Protein AF-A0A6M3KBT8-F1 (afdb_monomer_lite)

InterPro domains:
  IPR001305 Heat shock protein DnaJ, cysteine-rich domain [cd10719] (92-147)
  IPR036410 Heat shock protein DnaJ, cysteine-rich domain superfamily [SSF57938] (87-149)

Foldseek 3Di:
DDPPPPPPDDDQQLAAACDDDPLDPQNDWFDDDQWIWGHNQFKIKIFGHPDDGDPDQDPNNVVSVPDPLQVVLPDPPWADDDPPPPQPFAQPPQCSLVQWGWDFDPQCRQQQWDADPVPRDTDGDPVCRSRRTDTDPAGDPQCRSRSTDGCVSVPPQDDDPDHRLLDDPSNVVVQVVFAQKTWDADPVSWIWIDGVRIIMIGHNDGNSVVVPDDD

Radius of gyration: 25.27 Å; chains: 1; bounding box: 77×40×72 Å

pLDDT: mean 73.2, std 15.87, range [34.59, 93.06]

Sequence (215 aa):
MTPSTDDSPIDLRPFCAPVPSAWIDATQPWTEAGWRYASNGTIAIRVRTDEPDSEHVARLVDHISNLPEWAHCDVADQAPLPPIGVLLPVVCPHCRGERHGPIKCRRCRGGGSTDCPTCGAPRVCPVCDGEGEITSDRPCPKCRGDGVLSGTQAGLTSFDGAPDLGLRHKQRL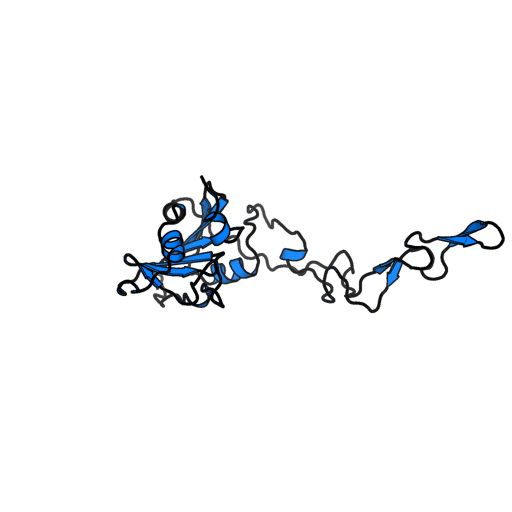LLDTLPGLRWTLSESGHIACRFAGGQAIAALESIGLILDRPD

Structure (mmCIF, N/CA/C/O backbone):
data_AF-A0A6M3KBT8-F1
#
_entry.id   AF-A0A6M3KBT8-F1
#
loop_
_atom_site.group_PDB
_atom_site.id
_atom_site.type_symbol
_atom_site.label_atom_id
_atom_site.label_alt_id
_atom_site.label_comp_id
_atom_site.label_asym_id
_atom_site.label_entity_id
_atom_site.label_seq_id
_atom_site.pdbx_PDB_ins_code
_atom_site.Cartn_x
_atom_site.Cartn_y
_atom_site.Cartn_z
_atom_site.occupancy
_atom_site.B_iso_or_equiv
_atom_site.auth_seq_id
_atom_site.auth_comp_id
_atom_site.auth_asym_id
_atom_site.auth_atom_id
_atom_site.pdbx_PDB_model_num
ATOM 1 N N . MET A 1 1 ? -31.349 -15.772 1.710 1.00 37.97 1 MET A N 1
ATOM 2 C CA . MET A 1 1 ? -29.974 -16.249 1.959 1.00 37.97 1 MET A CA 1
ATOM 3 C C . MET A 1 1 ? -29.176 -15.050 2.431 1.00 37.97 1 MET A C 1
ATOM 5 O O . MET A 1 1 ? -28.833 -14.204 1.619 1.00 37.97 1 MET A O 1
ATOM 9 N N . THR A 1 2 ? -29.019 -14.892 3.741 1.00 34.59 2 THR A N 1
ATOM 10 C CA . THR A 1 2 ? -28.140 -13.874 4.328 1.00 34.59 2 THR A CA 1
ATOM 11 C C . THR A 1 2 ? -26.694 -14.309 4.090 1.00 34.59 2 THR A C 1
ATOM 13 O O . THR A 1 2 ? -26.378 -15.456 4.411 1.00 34.59 2 THR A O 1
ATOM 16 N N . PRO A 1 3 ? -25.830 -13.472 3.492 1.00 42.47 3 PRO A N 1
ATOM 17 C CA . PRO A 1 3 ? -24.417 -13.799 3.396 1.00 42.47 3 PRO A CA 1
ATOM 18 C C . PRO A 1 3 ? -23.869 -13.890 4.820 1.00 42.47 3 PRO A C 1
ATOM 20 O O . PRO A 1 3 ? -24.010 -12.953 5.603 1.00 42.47 3 PRO A O 1
ATOM 23 N N . SER A 1 4 ? -23.315 -15.046 5.174 1.00 38.19 4 SER A N 1
ATOM 24 C CA . SER A 1 4 ? -22.527 -15.201 6.388 1.00 38.19 4 SER A CA 1
ATOM 25 C C . SER A 1 4 ? -21.290 -14.325 6.235 1.00 38.19 4 SER A C 1
ATOM 27 O O . SER A 1 4 ? -20.375 -14.671 5.486 1.00 38.19 4 SER A O 1
ATOM 29 N N . THR A 1 5 ? -21.287 -13.165 6.882 1.00 50.81 5 THR A N 1
ATOM 30 C CA . THR A 1 5 ? -20.059 -12.428 7.155 1.00 50.81 5 THR A CA 1
ATOM 31 C C . THR A 1 5 ? -19.224 -13.339 8.039 1.00 50.81 5 THR A C 1
ATOM 33 O O . THR A 1 5 ? -19.615 -13.651 9.160 1.00 50.81 5 THR A O 1
ATOM 36 N N . ASP A 1 6 ? -18.140 -13.862 7.478 1.00 55.50 6 ASP A N 1
ATOM 37 C CA . ASP A 1 6 ? -17.091 -14.519 8.239 1.00 55.50 6 ASP A CA 1
ATOM 38 C C . ASP A 1 6 ? -16.514 -13.460 9.188 1.00 55.50 6 ASP A C 1
ATOM 40 O O . ASP A 1 6 ? -15.724 -12.612 8.784 1.00 55.50 6 ASP A O 1
ATOM 44 N N . ASP A 1 7 ? -17.019 -13.447 10.421 1.00 59.75 7 ASP A N 1
ATOM 45 C CA . ASP A 1 7 ? -16.686 -12.492 11.489 1.00 59.75 7 ASP A CA 1
ATOM 46 C C . ASP A 1 7 ? -15.331 -12.829 12.140 1.00 59.75 7 ASP A C 1
ATOM 48 O O . ASP A 1 7 ? -15.048 -12.478 13.287 1.00 59.75 7 ASP A O 1
ATOM 52 N N . SER A 1 8 ? -14.489 -13.576 11.420 1.00 69.12 8 SER A N 1
ATOM 53 C CA . SER A 1 8 ? -13.146 -13.911 11.861 1.00 69.12 8 SER A CA 1
ATOM 54 C C . SER A 1 8 ? -12.342 -12.620 12.059 1.00 69.12 8 SER A C 1
ATOM 56 O O . SER A 1 8 ? -12.270 -11.790 11.146 1.00 69.12 8 SER A O 1
ATOM 58 N N . PRO A 1 9 ? -11.713 -12.429 13.232 1.00 80.94 9 PRO A N 1
ATOM 59 C CA . PRO A 1 9 ? -10.961 -11.219 13.514 1.00 80.94 9 PRO A CA 1
ATOM 60 C C . PRO A 1 9 ? -9.798 -11.082 12.527 1.00 80.94 9 PRO A C 1
ATOM 62 O O . PRO A 1 9 ? -9.015 -12.012 12.328 1.00 80.94 9 PRO A O 1
ATOM 65 N N . ILE A 1 10 ? -9.687 -9.908 11.905 1.00 88.62 10 ILE A N 1
ATOM 66 C CA . ILE A 1 10 ? -8.628 -9.608 10.938 1.00 88.62 10 ILE A CA 1
ATOM 67 C C . ILE A 1 10 ? -7.280 -9.584 11.664 1.00 88.62 10 ILE A C 1
ATOM 69 O O . ILE A 1 10 ? -7.083 -8.817 12.608 1.00 88.62 10 ILE A O 1
ATOM 73 N N . ASP A 1 11 ? -6.328 -10.402 11.207 1.00 90.56 11 ASP A N 1
ATOM 74 C CA . ASP A 1 11 ? -4.961 -10.379 11.730 1.00 90.56 11 ASP A CA 1
ATOM 75 C C . ASP A 1 11 ? -4.235 -9.118 11.248 1.00 90.56 11 ASP A C 1
ATOM 77 O O . ASP A 1 11 ? -3.926 -8.968 10.066 1.00 90.56 11 ASP A O 1
ATOM 81 N N . LEU A 1 12 ? -3.949 -8.210 12.180 1.00 91.75 12 LEU A N 1
ATOM 82 C CA . LEU A 1 12 ? -3.282 -6.942 11.891 1.00 91.75 12 LEU A CA 1
ATOM 83 C C . LEU A 1 12 ? -1.750 -7.036 11.858 1.00 91.75 12 LEU A C 1
ATOM 85 O O . LEU A 1 12 ? -1.096 -6.109 11.382 1.00 91.75 12 LEU A O 1
ATOM 89 N N . ARG A 1 13 ? -1.149 -8.144 12.313 1.00 90.25 13 ARG A N 1
ATOM 90 C CA . ARG A 1 13 ? 0.320 -8.292 12.377 1.00 90.25 13 ARG A CA 1
ATOM 91 C C . ARG A 1 13 ? 1.041 -8.115 11.033 1.00 90.25 13 ARG A C 1
ATOM 93 O O . ARG A 1 13 ? 2.112 -7.511 11.041 1.00 90.25 13 ARG A O 1
ATOM 100 N N . PRO A 1 14 ? 0.506 -8.561 9.876 1.00 90.12 14 PRO A N 1
ATOM 101 C CA . PRO A 1 14 ? 1.137 -8.321 8.573 1.00 90.12 14 PRO A CA 1
ATOM 102 C C . PRO A 1 14 ? 1.289 -6.836 8.213 1.00 90.12 14 PRO A C 1
ATOM 104 O O . PRO A 1 14 ? 2.095 -6.492 7.347 1.00 90.12 14 PRO A O 1
ATOM 107 N N . PHE A 1 15 ? 0.521 -5.961 8.868 1.00 90.38 15 PHE A N 1
ATOM 108 C CA . PHE A 1 15 ? 0.565 -4.519 8.668 1.00 90.38 15 PHE A CA 1
ATOM 109 C C . PHE A 1 15 ? 1.518 -3.812 9.626 1.00 90.38 15 PHE A C 1
ATOM 111 O O . PHE A 1 15 ? 1.697 -2.617 9.465 1.00 90.38 15 PHE A O 1
ATOM 118 N N . CYS A 1 16 ? 2.136 -4.496 10.589 1.00 87.75 16 CYS A N 1
ATOM 119 C CA . CYS A 1 16 ? 3.104 -3.896 11.504 1.00 87.75 16 CYS A CA 1
ATOM 120 C C . CYS A 1 16 ? 4.475 -3.691 10.843 1.00 87.75 16 CYS A C 1
ATOM 122 O O . CYS A 1 16 ? 4.866 -4.396 9.906 1.00 87.75 16 CYS A O 1
ATOM 124 N N . ALA A 1 17 ? 5.244 -2.734 11.358 1.00 83.12 17 ALA A N 1
ATOM 125 C CA . ALA A 1 17 ? 6.641 -2.573 10.987 1.00 83.12 17 ALA A CA 1
ATOM 126 C C . ALA A 1 17 ? 7.448 -3.810 11.440 1.00 83.12 17 ALA A C 1
ATOM 128 O O . ALA A 1 17 ? 7.300 -4.257 12.575 1.00 83.12 17 ALA A O 1
ATOM 129 N N . PRO A 1 18 ? 8.329 -4.379 10.597 1.00 75.88 18 PRO A N 1
ATOM 130 C CA . PRO A 1 18 ? 9.061 -5.600 10.949 1.00 75.88 18 PRO A CA 1
ATOM 131 C C . PRO A 1 18 ? 10.128 -5.375 12.029 1.00 75.88 18 PRO A C 1
ATOM 133 O O . PRO A 1 18 ? 10.545 -6.320 12.690 1.00 75.88 18 PRO A O 1
ATOM 136 N N . VAL A 1 19 ? 10.597 -4.135 12.177 1.00 75.19 19 VAL A N 1
ATOM 137 C CA . VAL A 1 19 ? 11.556 -3.701 13.194 1.00 75.19 19 VAL A CA 1
ATOM 138 C C . VAL A 1 19 ? 11.206 -2.278 13.627 1.00 75.19 19 VAL A C 1
ATOM 140 O O . VAL A 1 19 ? 10.664 -1.528 12.804 1.00 75.19 19 VAL A O 1
ATOM 143 N N . PRO A 1 20 ? 11.533 -1.878 14.868 1.00 74.88 20 PRO A N 1
ATOM 144 C CA . PRO A 1 20 ? 11.424 -0.486 15.271 1.00 74.88 20 PRO A CA 1
ATOM 145 C C . PRO A 1 20 ? 12.306 0.365 14.362 1.00 74.88 20 PRO A C 1
ATOM 147 O O . PRO A 1 20 ? 13.424 -0.024 14.007 1.00 74.88 20 PRO A O 1
ATOM 150 N N . SER A 1 21 ? 11.817 1.532 13.977 1.00 68.44 21 SER A N 1
ATOM 151 C CA . SER A 1 21 ? 12.607 2.506 13.232 1.00 68.44 21 SER A CA 1
ATOM 152 C C . SER A 1 21 ? 12.534 3.858 13.923 1.00 68.44 21 SER A C 1
ATOM 154 O O . SER A 1 21 ? 11.618 4.108 14.702 1.00 68.44 21 SER A O 1
ATOM 156 N N . ALA A 1 22 ? 13.466 4.755 13.594 1.00 61.91 22 ALA A N 1
ATOM 157 C CA . ALA A 1 22 ? 13.447 6.128 14.104 1.00 61.91 22 ALA A CA 1
ATOM 158 C C . ALA A 1 22 ? 12.124 6.865 13.807 1.00 61.91 22 ALA A C 1
ATOM 160 O O . ALA A 1 22 ? 11.801 7.834 14.483 1.00 61.91 22 ALA A O 1
ATOM 161 N N . TRP A 1 23 ? 11.372 6.390 12.810 1.00 58.75 23 TRP A N 1
ATOM 162 C CA . TRP A 1 23 ? 10.171 7.027 12.287 1.00 58.75 23 TRP A CA 1
ATOM 163 C C . TRP A 1 23 ? 8.882 6.318 12.668 1.00 58.75 23 TRP A C 1
ATOM 165 O O . TRP A 1 23 ? 7.832 6.897 12.470 1.00 58.75 23 TRP A O 1
ATOM 175 N N . ILE A 1 24 ? 8.918 5.070 13.137 1.00 66.31 24 ILE A N 1
ATOM 176 C CA . ILE A 1 24 ? 7.719 4.343 13.557 1.00 66.31 24 ILE A CA 1
ATOM 177 C C . ILE A 1 24 ? 8.117 3.184 14.474 1.00 66.31 24 ILE A C 1
ATOM 179 O O . ILE A 1 24 ? 8.934 2.339 14.094 1.00 66.31 24 ILE A O 1
ATOM 183 N N . ASP A 1 25 ? 7.522 3.140 15.667 1.00 74.06 25 ASP A N 1
ATOM 184 C CA . ASP A 1 25 ? 7.600 2.008 16.599 1.00 74.06 25 ASP A CA 1
ATOM 185 C C . ASP A 1 25 ? 6.257 1.262 16.637 1.00 74.06 25 ASP A C 1
ATOM 187 O O . ASP A 1 25 ? 5.606 1.116 17.663 1.00 74.06 25 ASP A O 1
ATOM 191 N N . ALA A 1 26 ? 5.799 0.852 15.452 1.00 80.75 26 ALA A N 1
ATOM 192 C CA . ALA A 1 26 ? 4.544 0.129 15.244 1.00 80.75 26 ALA A CA 1
ATOM 193 C C . ALA A 1 26 ? 4.815 -1.353 14.952 1.00 80.75 26 ALA A C 1
ATOM 195 O O . ALA A 1 26 ? 4.315 -1.920 13.978 1.00 80.75 26 ALA A O 1
ATOM 196 N N . THR A 1 27 ? 5.674 -1.977 15.760 1.00 85.31 27 THR A N 1
ATOM 197 C CA . THR A 1 27 ? 6.039 -3.395 15.584 1.00 85.31 27 THR A CA 1
ATOM 198 C C . THR A 1 27 ? 4.951 -4.364 16.032 1.00 85.31 27 THR A C 1
ATOM 200 O O . THR A 1 27 ? 4.996 -5.549 15.701 1.00 85.31 27 THR A O 1
ATOM 203 N N . GLN A 1 28 ? 3.949 -3.859 16.749 1.00 87.75 28 GLN A N 1
ATOM 204 C CA . GLN A 1 28 ? 2.776 -4.598 17.192 1.00 87.75 28 GLN A CA 1
ATOM 205 C C . GLN A 1 28 ? 1.518 -3.743 16.996 1.00 87.75 28 GLN A C 1
ATOM 207 O O . GLN A 1 28 ? 1.627 -2.515 16.912 1.00 87.75 28 GLN A O 1
ATOM 212 N N . PRO A 1 29 ? 0.330 -4.364 16.902 1.00 91.81 29 PRO A N 1
ATOM 213 C CA . PRO A 1 29 ? -0.919 -3.621 16.925 1.00 91.81 29 PRO A CA 1
ATOM 214 C C . PRO A 1 29 ? -1.087 -2.869 18.248 1.00 91.81 29 PRO A C 1
ATOM 216 O O . PRO A 1 29 ? -0.680 -3.375 19.292 1.00 91.81 29 PRO A O 1
ATOM 219 N N . TRP A 1 30 ? -1.736 -1.710 18.204 1.00 91.19 30 TRP A N 1
ATOM 220 C CA . TRP A 1 30 ? -2.064 -0.912 19.389 1.00 91.19 30 TRP A CA 1
ATOM 221 C C . TRP A 1 30 ? -3.548 -0.551 19.395 1.00 91.19 30 TRP A C 1
ATOM 223 O O . TRP A 1 30 ? -4.231 -0.679 18.378 1.00 91.19 30 TRP A O 1
ATOM 233 N N . THR A 1 31 ? -4.047 -0.110 20.542 1.00 91.12 31 THR A N 1
ATOM 234 C CA . THR A 1 31 ? -5.452 0.249 20.756 1.00 91.12 31 THR A CA 1
ATOM 235 C C . THR A 1 31 ? -5.566 1.688 21.230 1.00 91.12 31 THR A C 1
ATOM 237 O O . THR A 1 31 ? -4.816 2.111 22.111 1.00 91.12 31 THR A O 1
ATOM 240 N N . GLU A 1 32 ? -6.483 2.436 20.623 1.00 88.25 32 GLU A N 1
ATOM 241 C CA . GLU A 1 32 ? -6.768 3.821 20.994 1.00 88.25 32 GLU A CA 1
ATOM 242 C C . GLU A 1 32 ? -8.194 4.209 20.575 1.00 88.25 32 GLU A C 1
ATOM 244 O O . GLU A 1 32 ? -8.600 4.001 19.425 1.00 88.25 32 GLU A O 1
ATOM 249 N N . ALA A 1 33 ? -8.968 4.789 21.495 1.00 87.44 33 ALA A N 1
ATOM 250 C CA . ALA A 1 33 ? -10.293 5.351 21.226 1.00 87.44 33 ALA A CA 1
ATOM 251 C C . ALA A 1 33 ? -11.277 4.360 20.556 1.00 87.44 33 ALA A C 1
ATOM 253 O O . ALA A 1 33 ? -12.031 4.717 19.641 1.00 87.44 33 ALA A O 1
ATOM 254 N N . GLY A 1 34 ? -11.275 3.099 21.007 1.00 88.81 34 GLY A N 1
ATOM 255 C CA . GLY A 1 34 ? -12.173 2.045 20.502 1.00 88.81 34 GLY A CA 1
ATOM 256 C C . GLY A 1 34 ? -11.800 1.504 19.115 1.00 88.81 34 GLY A C 1
ATOM 257 O O . GLY A 1 34 ? -12.645 0.953 18.395 1.00 88.81 34 GLY A O 1
ATOM 258 N N . TRP A 1 35 ? -10.543 1.689 18.718 1.00 91.50 35 TRP A N 1
ATOM 259 C CA . TRP A 1 35 ? -9.962 1.149 17.497 1.00 91.50 35 TRP A CA 1
ATOM 260 C C . TRP A 1 35 ? -8.679 0.393 17.809 1.00 91.50 35 TRP A C 1
ATOM 262 O O . TRP A 1 35 ? -7.872 0.828 18.626 1.00 91.50 35 TRP A O 1
ATOM 272 N N . ARG A 1 36 ? -8.474 -0.723 17.112 1.00 92.88 36 ARG A N 1
ATOM 273 C CA . ARG A 1 36 ? -7.206 -1.441 17.070 1.00 92.88 36 ARG A CA 1
ATOM 274 C C . ARG A 1 36 ? -6.520 -1.141 15.752 1.00 92.88 36 ARG A C 1
ATOM 276 O O . ARG A 1 36 ? -7.112 -1.333 14.692 1.00 92.88 36 ARG A O 1
ATOM 283 N N . TYR A 1 37 ? -5.282 -0.696 15.818 1.00 92.00 37 TYR A N 1
ATOM 284 C CA . TYR A 1 37 ? -4.518 -0.199 14.690 1.00 92.00 37 TYR A CA 1
ATOM 285 C C . TYR A 1 37 ? -3.279 -1.054 14.418 1.00 92.00 37 TYR A C 1
ATOM 287 O O . TYR A 1 37 ? -2.775 -1.743 15.303 1.00 92.00 37 TYR A O 1
ATOM 295 N N . ALA A 1 38 ? -2.757 -0.966 13.197 1.00 91.62 38 ALA A N 1
ATOM 296 C CA . ALA A 1 38 ? -1.409 -1.397 12.839 1.00 91.62 38 ALA A CA 1
ATOM 297 C C . ALA A 1 38 ? -0.854 -0.517 11.710 1.00 91.62 38 ALA A C 1
ATOM 299 O O . ALA A 1 38 ? -1.611 0.044 10.914 1.00 91.62 38 ALA A O 1
ATOM 300 N N . SER A 1 39 ? 0.471 -0.384 11.625 1.00 88.94 39 SER A N 1
ATOM 301 C CA . SER A 1 39 ? 1.111 0.350 10.532 1.00 88.94 39 SER A CA 1
ATOM 302 C C . SER A 1 39 ? 2.540 -0.105 10.274 1.00 88.94 39 SER A C 1
ATOM 304 O O . SER A 1 39 ? 3.293 -0.408 11.196 1.00 88.94 39 SER A O 1
ATOM 306 N N . ASN A 1 40 ? 2.919 -0.120 8.995 1.00 84.12 40 ASN A N 1
ATOM 307 C CA . ASN A 1 40 ? 4.277 -0.419 8.539 1.00 84.12 40 ASN A CA 1
ATOM 308 C C . ASN A 1 40 ? 4.984 0.839 8.018 1.00 84.12 40 ASN A C 1
ATOM 310 O O . ASN A 1 40 ? 5.999 0.749 7.327 1.00 84.12 40 ASN A O 1
ATOM 314 N N . GLY A 1 41 ? 4.407 2.012 8.295 1.00 79.50 41 GLY A N 1
ATOM 315 C CA . GLY A 1 41 ? 4.888 3.300 7.815 1.00 79.50 41 GLY A CA 1
ATOM 316 C C . GLY A 1 41 ? 4.516 3.611 6.367 1.00 79.50 41 GLY A C 1
ATOM 317 O O . GLY A 1 41 ? 4.865 4.681 5.895 1.00 79.50 41 GLY A O 1
ATOM 318 N N . THR A 1 42 ? 3.817 2.732 5.648 1.00 80.19 42 THR A N 1
ATOM 319 C CA . THR A 1 42 ? 3.280 3.019 4.300 1.00 80.19 42 THR A CA 1
ATOM 320 C C . THR A 1 42 ? 1.802 2.668 4.156 1.00 80.19 42 THR A C 1
ATOM 322 O O . THR A 1 42 ? 1.112 3.229 3.311 1.00 80.19 42 THR A O 1
ATOM 325 N N . ILE A 1 43 ? 1.318 1.749 4.988 1.00 87.50 43 ILE A N 1
ATOM 326 C CA . ILE A 1 43 ? -0.093 1.454 5.197 1.00 87.50 43 ILE A CA 1
ATOM 327 C C . ILE A 1 43 ? -0.361 1.639 6.683 1.00 87.50 43 ILE A C 1
ATOM 329 O O . ILE A 1 43 ? 0.388 1.097 7.496 1.00 87.50 43 ILE A O 1
ATOM 333 N N . ALA A 1 44 ? -1.429 2.354 7.009 1.00 90.38 44 ALA A N 1
ATOM 334 C CA . ALA A 1 44 ? -2.062 2.338 8.316 1.00 90.38 44 ALA A CA 1
ATOM 335 C C . ALA A 1 44 ? -3.421 1.643 8.189 1.00 90.38 44 ALA A C 1
ATOM 337 O O . ALA A 1 44 ? -4.156 1.881 7.235 1.00 90.38 44 ALA A O 1
ATOM 338 N N . ILE A 1 45 ? -3.765 0.780 9.135 1.00 92.88 45 ILE A N 1
ATOM 339 C CA . ILE A 1 45 ? -5.040 0.059 9.172 1.00 92.88 45 ILE A CA 1
ATOM 340 C C . ILE A 1 45 ? -5.646 0.182 10.562 1.00 92.88 45 ILE A C 1
ATOM 342 O O . ILE A 1 45 ? -4.908 0.215 11.546 1.00 92.88 45 ILE A O 1
ATOM 346 N N . ARG A 1 46 ? -6.978 0.228 10.641 1.00 93.06 46 ARG A N 1
ATOM 347 C CA . ARG A 1 46 ? -7.720 0.166 11.897 1.00 93.06 46 ARG A CA 1
ATOM 348 C C . ARG A 1 46 ? -8.989 -0.669 11.794 1.00 93.06 46 ARG A C 1
ATOM 350 O O . ARG A 1 46 ? -9.680 -0.640 10.776 1.00 93.06 46 ARG A O 1
ATOM 357 N N . VAL A 1 47 ? -9.316 -1.374 12.870 1.00 93.06 47 VAL A N 1
ATOM 358 C CA . VAL A 1 47 ? -10.548 -2.159 13.043 1.00 93.06 47 VAL A CA 1
ATOM 359 C C . VAL A 1 47 ? -11.211 -1.798 14.363 1.00 93.06 47 VAL A C 1
ATOM 361 O O . VAL A 1 47 ? -10.536 -1.371 15.302 1.00 93.06 47 VAL A O 1
ATOM 364 N N . ARG A 1 48 ? -12.537 -1.922 14.441 1.00 91.25 48 ARG A N 1
ATOM 365 C CA . ARG A 1 48 ? -13.252 -1.668 15.699 1.00 91.25 48 ARG A CA 1
ATOM 366 C C . ARG A 1 48 ? -12.841 -2.694 16.750 1.00 91.25 48 ARG A C 1
ATOM 368 O O . ARG A 1 48 ? -12.673 -3.866 16.429 1.00 91.25 48 ARG A O 1
ATOM 375 N N . THR A 1 49 ? -12.699 -2.241 17.990 1.00 91.06 49 THR A N 1
ATOM 376 C CA . THR A 1 49 ? -12.375 -3.104 19.127 1.00 91.06 49 THR A CA 1
ATOM 377 C C . THR A 1 49 ? -13.018 -2.578 20.408 1.00 91.06 49 THR A C 1
ATOM 379 O O . THR A 1 49 ? -13.306 -1.384 20.515 1.00 91.06 49 THR A O 1
ATOM 382 N N . ASP A 1 50 ? -13.242 -3.475 21.361 1.00 90.88 50 ASP A N 1
ATOM 383 C CA . ASP A 1 50 ? -13.596 -3.199 22.755 1.00 90.88 50 ASP A CA 1
ATOM 384 C C . ASP A 1 50 ? -12.396 -3.358 23.710 1.00 90.88 50 ASP A C 1
ATOM 386 O O . ASP A 1 50 ? -12.526 -3.122 24.913 1.00 90.88 50 ASP A O 1
ATOM 390 N N . GLU A 1 51 ? -11.227 -3.735 23.181 1.00 89.06 51 GLU A N 1
ATOM 391 C CA . GLU A 1 51 ? -9.974 -3.798 23.929 1.00 89.06 51 GLU A CA 1
ATOM 392 C C . GLU A 1 51 ? -9.639 -2.421 24.545 1.00 89.06 51 GLU A C 1
ATOM 394 O O . GLU A 1 51 ? -9.816 -1.392 23.884 1.00 89.06 51 GLU A O 1
ATOM 399 N N . PRO A 1 52 ? -9.144 -2.377 25.797 1.00 90.00 52 PRO A N 1
ATOM 400 C CA . PRO A 1 52 ? -8.746 -1.125 26.433 1.00 90.00 52 PRO A CA 1
ATOM 401 C C . PRO A 1 52 ? -7.569 -0.482 25.693 1.00 90.00 52 PRO A C 1
ATOM 403 O O . PRO A 1 52 ? -6.778 -1.175 25.049 1.00 90.00 52 PRO A O 1
ATOM 406 N N . ASP A 1 53 ? -7.436 0.838 25.818 1.00 88.75 53 ASP A N 1
ATOM 407 C CA . ASP A 1 53 ? -6.347 1.597 25.200 1.00 88.75 53 ASP A CA 1
ATOM 408 C C . ASP A 1 53 ? -4.968 1.129 25.700 1.00 88.75 53 ASP A C 1
ATOM 410 O O . ASP A 1 53 ? -4.785 0.744 26.859 1.00 88.75 53 ASP A O 1
ATOM 414 N N . SER A 1 54 ? -3.982 1.151 24.805 1.00 85.50 54 SER A N 1
ATOM 415 C CA . SER A 1 54 ? -2.618 0.709 25.097 1.00 85.50 54 SER A CA 1
ATOM 416 C C . SER A 1 54 ? -1.874 1.754 25.940 1.00 85.50 54 SER A C 1
ATOM 418 O O . SER A 1 54 ? -1.837 2.925 25.582 1.00 85.50 54 SER A O 1
ATOM 420 N N . GLU A 1 55 ? -1.210 1.347 27.030 1.00 73.56 55 GLU A N 1
ATOM 421 C CA . GLU A 1 55 ? -0.542 2.284 27.962 1.00 73.56 55 GLU A CA 1
ATOM 422 C C . GLU A 1 55 ? 0.675 3.034 27.377 1.00 73.56 55 GLU A C 1
ATOM 424 O O . GLU A 1 55 ? 1.187 3.952 28.013 1.00 73.56 55 GLU A O 1
ATOM 429 N N . HIS A 1 56 ? 1.152 2.682 26.180 1.00 62.69 56 HIS A N 1
ATOM 430 C CA . HIS A 1 56 ? 2.305 3.324 25.541 1.00 62.69 56 HIS A CA 1
ATOM 431 C C . HIS A 1 56 ? 2.118 3.427 24.028 1.00 62.69 56 HIS A C 1
ATOM 433 O O . HIS A 1 56 ? 2.615 2.609 23.255 1.00 62.69 56 HIS A O 1
ATOM 439 N N . VAL A 1 57 ? 1.416 4.471 23.608 1.00 61.81 57 VAL A N 1
ATOM 440 C CA . VAL A 1 57 ? 1.309 4.863 22.207 1.00 61.81 57 VAL A CA 1
ATOM 441 C C . VAL A 1 57 ? 2.446 5.856 21.941 1.00 61.81 57 VAL A C 1
ATOM 443 O O . VAL A 1 57 ? 2.471 6.958 22.483 1.00 61.81 57 VAL A O 1
ATOM 446 N N . ALA A 1 58 ? 3.500 5.435 21.231 1.00 61.84 58 ALA A N 1
ATOM 447 C CA . ALA A 1 58 ? 4.611 6.336 20.900 1.00 61.84 58 ALA A CA 1
ATOM 448 C C . ALA A 1 58 ? 4.073 7.563 20.134 1.00 61.84 58 ALA A C 1
ATOM 450 O O . ALA A 1 58 ? 3.154 7.413 19.343 1.00 61.84 58 ALA A O 1
ATOM 451 N N . ARG A 1 59 ? 4.665 8.760 20.286 1.00 60.16 59 ARG A N 1
ATOM 452 C CA . ARG A 1 59 ? 4.151 10.031 19.702 1.00 60.16 59 ARG A CA 1
ATOM 453 C C . ARG A 1 59 ? 3.713 9.969 18.230 1.00 60.16 59 ARG A C 1
ATOM 455 O O . ARG A 1 59 ? 2.844 10.719 17.809 1.00 60.16 59 ARG A O 1
ATOM 462 N N . LEU A 1 60 ? 4.353 9.123 17.426 1.00 59.78 60 LEU A N 1
ATOM 463 C CA . LEU A 1 60 ? 4.050 9.003 16.000 1.00 59.78 60 LEU A CA 1
ATOM 464 C C . LEU A 1 60 ? 2.820 8.130 15.717 1.00 59.78 60 LEU A C 1
ATOM 466 O O . LEU A 1 60 ? 2.178 8.241 14.677 1.00 59.78 60 LEU A O 1
ATOM 470 N N . VAL A 1 61 ? 2.477 7.277 16.669 1.00 65.81 61 VAL A N 1
ATOM 471 C CA . VAL A 1 61 ? 1.267 6.482 16.655 1.00 65.81 61 VAL A CA 1
ATOM 472 C C . VAL A 1 61 ? 0.038 7.375 16.900 1.00 65.81 61 VAL A C 1
ATOM 474 O O . VAL A 1 61 ? -0.933 7.238 16.157 1.00 65.81 61 VAL A O 1
ATOM 477 N N . ASP A 1 62 ? 0.145 8.401 17.758 1.00 68.38 62 ASP A N 1
ATOM 478 C CA . ASP A 1 62 ? -0.883 9.453 17.891 1.00 68.38 62 ASP A CA 1
ATOM 479 C C . ASP A 1 62 ? -1.159 10.144 16.547 1.00 68.38 62 ASP A C 1
ATOM 481 O O . ASP A 1 62 ? -2.301 10.449 16.207 1.00 68.38 62 ASP A O 1
ATOM 485 N N . HIS A 1 63 ? -0.123 10.401 15.743 1.00 72.81 63 HIS A N 1
ATOM 486 C CA . HIS A 1 63 ? -0.299 11.041 14.436 1.00 72.81 63 HIS A CA 1
ATOM 487 C C . HIS A 1 63 ? -1.059 10.146 13.456 1.00 72.81 63 HIS A C 1
ATOM 489 O O . HIS A 1 63 ? -1.909 10.636 12.718 1.00 72.81 63 HIS A O 1
ATOM 495 N N . ILE A 1 64 ? -0.804 8.834 13.478 1.00 76.38 64 ILE A N 1
ATOM 496 C CA . ILE A 1 64 ? -1.540 7.870 12.652 1.00 76.38 64 ILE A CA 1
ATOM 497 C C . ILE A 1 64 ? -3.006 7.800 13.087 1.00 76.38 64 ILE A C 1
ATOM 499 O O . ILE A 1 64 ? -3.898 7.813 12.235 1.00 76.38 64 ILE A O 1
ATOM 503 N N . SER A 1 65 ? -3.271 7.753 14.392 1.00 74.88 65 SER A N 1
ATOM 504 C CA . SER A 1 65 ? -4.633 7.717 14.938 1.00 74.88 65 SER A CA 1
ATOM 505 C C . SER A 1 65 ? -5.447 8.964 14.570 1.00 74.88 65 SER A C 1
ATOM 507 O O . SER A 1 65 ? -6.658 8.872 14.367 1.00 74.88 65 SER A O 1
ATOM 509 N N . ASN A 1 66 ? -4.775 10.106 14.394 1.00 75.50 66 ASN A N 1
ATOM 510 C CA . ASN A 1 66 ? -5.386 11.397 14.078 1.00 75.50 66 ASN A CA 1
ATOM 511 C C . ASN A 1 66 ? -5.332 11.795 12.587 1.00 75.50 66 ASN A C 1
ATOM 513 O O . ASN A 1 66 ? -5.627 12.945 12.263 1.00 75.50 66 ASN A O 1
ATOM 517 N N . LEU A 1 67 ? -4.989 10.881 11.666 1.00 77.56 67 LEU A N 1
ATOM 518 C CA . LEU A 1 67 ? -4.948 11.204 10.232 1.00 77.56 67 LEU A CA 1
ATOM 519 C C . LEU A 1 67 ? -6.320 11.694 9.716 1.00 77.56 67 LEU A C 1
ATOM 521 O O . LEU A 1 67 ? -7.318 10.976 9.854 1.00 77.56 67 LEU A O 1
ATOM 525 N N . PRO A 1 68 ? -6.406 12.868 9.062 1.00 75.25 68 PRO A N 1
ATOM 526 C CA . PRO A 1 68 ? -7.664 13.372 8.502 1.00 75.25 68 PRO A CA 1
ATOM 527 C C . PRO A 1 68 ? -8.203 12.483 7.367 1.00 75.25 68 PRO A C 1
ATOM 529 O O . PRO A 1 68 ? -9.408 12.443 7.104 1.00 75.25 68 PRO A O 1
ATOM 532 N N . GLU A 1 69 ? -7.336 11.706 6.715 1.00 79.56 69 GLU A N 1
ATOM 533 C CA . GLU A 1 69 ? -7.688 10.718 5.692 1.00 79.56 69 GLU A CA 1
ATOM 534 C C . GLU A 1 69 ? -8.659 9.648 6.202 1.00 79.56 69 GLU A C 1
ATOM 536 O O . GLU A 1 69 ? -9.406 9.068 5.412 1.00 79.56 69 GLU A O 1
ATOM 541 N N . TRP A 1 70 ? -8.728 9.417 7.515 1.00 79.00 70 TRP A N 1
ATOM 542 C CA . TRP A 1 70 ? -9.711 8.499 8.080 1.00 79.00 70 TRP A CA 1
ATOM 543 C C . TRP A 1 70 ? -11.148 8.917 7.767 1.00 79.00 70 TRP A C 1
ATOM 545 O O . TRP A 1 70 ? -11.982 8.056 7.494 1.00 79.00 70 TRP A O 1
ATOM 555 N N . ALA A 1 71 ? -11.434 10.222 7.727 1.00 76.31 71 ALA A N 1
ATOM 556 C CA . ALA A 1 71 ? -12.753 10.730 7.349 1.00 76.31 71 ALA A CA 1
ATOM 557 C C . ALA A 1 71 ? -13.110 10.388 5.891 1.00 76.31 71 ALA A C 1
ATOM 559 O O . ALA A 1 71 ? -14.275 10.183 5.554 1.00 76.31 71 ALA A O 1
ATOM 560 N N . HIS A 1 72 ? -12.101 10.246 5.029 1.00 75.75 72 HIS A N 1
ATOM 561 C CA . HIS A 1 72 ? -12.282 9.896 3.622 1.00 75.75 72 HIS A CA 1
ATOM 562 C C . HIS A 1 72 ? -12.578 8.402 3.425 1.00 75.75 72 HIS A C 1
ATOM 564 O O . HIS A 1 72 ? -13.037 7.993 2.361 1.00 75.75 72 HIS A O 1
ATOM 570 N N . CYS A 1 73 ? -12.392 7.572 4.455 1.00 72.75 73 CYS A N 1
ATOM 571 C CA . CYS A 1 73 ? -12.775 6.160 4.418 1.00 72.75 73 CYS A CA 1
ATOM 572 C C . CYS A 1 73 ? -14.297 5.946 4.555 1.00 72.75 73 CYS A C 1
ATOM 574 O O . CYS A 1 73 ? -14.769 4.815 4.407 1.00 72.75 73 CYS A O 1
ATOM 576 N N . ASP A 1 74 ? -15.074 7.002 4.815 1.00 73.31 74 ASP A N 1
ATOM 577 C CA . ASP A 1 74 ? -16.534 6.945 4.958 1.00 73.31 74 ASP A CA 1
ATOM 578 C C . ASP A 1 74 ? -17.310 7.565 3.784 1.00 73.31 74 ASP A C 1
ATOM 580 O O . ASP A 1 74 ? -18.540 7.597 3.811 1.00 73.31 74 ASP A O 1
ATOM 584 N N . VAL A 1 75 ? -16.626 8.003 2.720 1.00 69.56 75 VAL A N 1
ATOM 585 C CA . VAL A 1 75 ? -17.303 8.524 1.521 1.00 69.56 75 VAL A CA 1
ATOM 586 C C . VAL A 1 75 ? -18.014 7.412 0.742 1.00 69.56 75 VAL A C 1
ATOM 588 O O . VAL A 1 75 ? -17.545 6.276 0.677 1.00 69.56 75 VAL A O 1
ATOM 591 N N . ALA A 1 76 ? -19.157 7.746 0.137 1.00 58.34 76 ALA A N 1
ATOM 592 C CA . ALA A 1 76 ? -20.021 6.787 -0.555 1.00 58.34 76 ALA A CA 1
ATOM 593 C C . ALA A 1 76 ? -19.441 6.273 -1.890 1.00 58.34 76 ALA A C 1
ATOM 595 O O . ALA A 1 76 ? -19.764 5.160 -2.303 1.00 58.34 76 ALA A O 1
ATOM 596 N N . ASP A 1 77 ? -18.553 7.037 -2.532 1.00 66.56 77 ASP A N 1
ATOM 597 C CA . ASP A 1 77 ? -18.064 6.780 -3.897 1.00 66.56 77 ASP A CA 1
ATOM 598 C C . ASP A 1 77 ? -16.854 5.831 -3.962 1.00 66.56 77 ASP A C 1
ATOM 600 O O . ASP A 1 77 ? -15.954 5.986 -4.786 1.00 66.56 77 ASP A O 1
ATOM 604 N N . GLN A 1 78 ? -16.799 4.829 -3.084 1.00 73.00 78 GLN A N 1
ATOM 605 C CA . GLN A 1 78 ? -15.684 3.885 -3.069 1.00 73.00 78 GLN A CA 1
ATOM 606 C C . GLN A 1 78 ? -15.845 2.786 -4.122 1.00 73.00 78 GLN A C 1
ATOM 608 O O . GLN A 1 78 ? -16.824 2.033 -4.139 1.00 73.00 78 GLN A O 1
ATOM 613 N N . ALA A 1 79 ? -14.826 2.632 -4.962 1.00 72.25 79 ALA A N 1
ATOM 614 C CA . ALA A 1 79 ? -14.765 1.590 -5.975 1.00 72.25 79 ALA A CA 1
ATOM 615 C C . ALA A 1 79 ? -14.152 0.299 -5.400 1.00 72.25 79 ALA A C 1
ATOM 617 O O . ALA A 1 79 ? -13.323 0.359 -4.488 1.00 72.25 79 ALA A O 1
ATOM 618 N N . PRO A 1 80 ? -14.514 -0.895 -5.909 1.00 72.06 80 PRO A N 1
ATOM 619 C CA . PRO A 1 80 ? -13.708 -2.083 -5.643 1.00 72.06 80 PRO A CA 1
ATOM 620 C C . PRO A 1 80 ? -12.275 -1.853 -6.140 1.00 72.06 80 PRO A C 1
ATOM 622 O O . PRO A 1 80 ? -12.056 -1.158 -7.138 1.00 72.06 80 PRO A O 1
ATOM 625 N N . LEU A 1 81 ? -11.287 -2.442 -5.462 1.00 66.94 81 LEU A N 1
ATOM 626 C CA . LEU A 1 81 ? -9.937 -2.464 -6.018 1.00 66.94 81 LEU A CA 1
ATOM 627 C C . LEU A 1 81 ? -9.976 -3.165 -7.379 1.00 66.94 81 LEU A C 1
ATOM 629 O O . LEU A 1 81 ? -10.517 -4.273 -7.461 1.00 66.94 81 LEU A O 1
ATOM 633 N N . PRO A 1 82 ? -9.414 -2.559 -8.443 1.00 60.34 82 PRO A N 1
ATOM 634 C CA . PRO A 1 82 ? -9.287 -3.259 -9.712 1.00 60.34 82 PRO A CA 1
ATOM 635 C C . PRO A 1 82 ? -8.499 -4.537 -9.431 1.00 60.34 82 PRO A C 1
ATOM 637 O O . PRO A 1 82 ? -7.505 -4.442 -8.703 1.00 60.34 82 PRO A O 1
ATOM 640 N N . PRO A 1 83 ? -8.921 -5.720 -9.912 1.00 56.06 83 PRO A N 1
ATOM 641 C CA . PRO A 1 83 ? -8.205 -6.962 -9.639 1.00 56.06 83 PRO A CA 1
ATOM 642 C C . PRO A 1 83 ? -6.726 -6.762 -9.955 1.00 56.06 83 PRO A C 1
ATOM 644 O O . PRO A 1 83 ? -6.397 -6.027 -10.889 1.00 56.06 83 PRO A O 1
ATOM 647 N N . ILE A 1 84 ? -5.828 -7.373 -9.171 1.00 54.34 84 ILE A N 1
ATOM 648 C CA . ILE A 1 84 ? -4.438 -7.481 -9.611 1.00 54.34 84 ILE A CA 1
ATOM 649 C C . ILE A 1 84 ? -4.524 -8.200 -10.952 1.00 54.34 84 ILE A C 1
ATOM 651 O O . ILE A 1 84 ? -4.753 -9.410 -10.994 1.00 54.34 84 ILE A O 1
ATOM 655 N N . GLY A 1 85 ? -4.409 -7.449 -12.051 1.00 48.16 85 GLY A N 1
ATOM 656 C CA . GLY A 1 85 ? -4.170 -8.039 -13.350 1.00 48.16 85 GLY A CA 1
ATOM 657 C C . GLY A 1 85 ? -2.981 -8.943 -13.122 1.00 48.16 85 GLY A C 1
ATOM 658 O O . GLY A 1 85 ? -1.968 -8.465 -12.601 1.00 48.16 85 GLY A O 1
ATOM 659 N N . VAL A 1 86 ? -3.154 -10.250 -13.364 1.00 44.72 86 VAL A N 1
ATOM 660 C CA . VAL A 1 86 ? -2.062 -11.224 -13.301 1.00 44.72 86 VAL A CA 1
ATOM 661 C C . VAL A 1 86 ? -0.900 -10.516 -13.956 1.00 44.72 86 VAL A C 1
ATOM 663 O O . VAL A 1 86 ? -1.028 -10.140 -15.120 1.00 44.72 86 VAL A O 1
ATOM 666 N N . LEU A 1 87 ? 0.134 -10.191 -13.174 1.00 50.47 87 LEU A N 1
ATOM 667 C CA . LEU A 1 87 ? 1.296 -9.483 -13.678 1.00 50.47 87 LEU A CA 1
ATOM 668 C C . LEU A 1 87 ? 1.884 -10.427 -14.710 1.00 50.47 87 LEU A C 1
ATOM 670 O O . LEU A 1 87 ? 2.642 -11.328 -14.354 1.00 50.47 87 LEU A O 1
ATOM 674 N N . LEU A 1 88 ? 1.434 -10.303 -15.959 1.00 48.75 88 LEU A N 1
ATOM 675 C CA . LEU A 1 88 ? 1.916 -11.132 -17.034 1.00 48.75 88 LEU A CA 1
ATOM 676 C C . LEU A 1 88 ? 3.399 -10.808 -17.066 1.00 48.75 88 LEU A C 1
ATOM 678 O O . LEU A 1 88 ? 3.743 -9.628 -17.193 1.00 48.75 88 LEU A O 1
ATOM 682 N N . PRO A 1 89 ? 4.267 -11.800 -16.820 1.00 55.47 89 PRO A N 1
ATOM 683 C CA . PRO A 1 89 ? 5.685 -11.543 -16.719 1.00 55.47 89 PRO A CA 1
ATOM 684 C C . PRO A 1 89 ? 6.119 -10.851 -18.007 1.00 55.47 89 PRO A C 1
ATOM 686 O O . PRO A 1 89 ? 6.057 -11.428 -19.093 1.00 55.47 89 PRO A O 1
ATOM 689 N N . VAL A 1 90 ? 6.492 -9.576 -17.891 1.00 68.12 90 VAL A N 1
ATOM 690 C CA . VAL A 1 90 ? 6.889 -8.786 -19.050 1.00 68.12 90 VAL A CA 1
ATOM 691 C C . VAL A 1 90 ? 8.264 -9.277 -19.425 1.00 68.12 90 VAL A C 1
ATOM 693 O O . VAL A 1 90 ? 9.210 -9.108 -18.652 1.00 68.12 90 VAL A O 1
ATOM 696 N N . VAL A 1 91 ? 8.382 -9.896 -20.597 1.00 76.75 91 VAL A N 1
ATOM 697 C CA . VAL A 1 91 ? 9.681 -10.282 -21.146 1.00 76.75 91 VAL A CA 1
ATOM 698 C C . VAL A 1 91 ? 10.575 -9.048 -21.124 1.00 76.75 91 VAL A C 1
ATOM 700 O O . VAL A 1 91 ? 10.227 -8.005 -21.675 1.00 76.75 91 VAL A O 1
ATOM 703 N N . CYS A 1 92 ? 11.706 -9.139 -20.424 1.00 71.00 92 CYS A N 1
ATOM 704 C CA . CYS A 1 92 ? 12.548 -7.980 -20.192 1.00 71.00 92 CYS A CA 1
ATOM 705 C C . CYS A 1 92 ? 13.041 -7.444 -21.542 1.00 71.00 92 CYS A C 1
ATOM 707 O O . CYS A 1 92 ? 13.778 -8.155 -22.217 1.00 71.00 92 CYS A O 1
ATOM 709 N N . PRO A 1 93 ? 12.725 -6.202 -21.948 1.00 72.19 93 PRO A N 1
ATOM 710 C CA . PRO A 1 93 ? 13.103 -5.695 -23.269 1.00 72.19 93 PRO A CA 1
ATOM 711 C C . PRO A 1 93 ? 14.624 -5.581 -23.440 1.00 72.19 93 PRO A C 1
ATOM 713 O O . PRO A 1 93 ? 15.127 -5.601 -24.559 1.00 72.19 93 PRO A O 1
ATOM 716 N N . HIS A 1 94 ? 15.365 -5.504 -22.328 1.00 69.88 94 HIS A N 1
ATOM 717 C CA . HIS A 1 94 ? 16.822 -5.412 -22.329 1.00 69.88 94 HIS A CA 1
ATOM 718 C C . HIS A 1 94 ? 17.511 -6.749 -22.630 1.00 69.88 94 HIS A C 1
ATOM 720 O O . HIS A 1 94 ? 18.552 -6.750 -23.274 1.00 69.88 94 HIS A O 1
ATOM 726 N N . CYS A 1 95 ? 17.001 -7.881 -22.135 1.00 74.75 95 CYS A N 1
ATOM 727 C CA . CYS A 1 95 ? 17.578 -9.204 -22.430 1.00 74.75 95 CYS A CA 1
ATOM 728 C C . CYS A 1 95 ? 16.682 -10.077 -23.306 1.00 74.75 95 CYS A C 1
ATOM 730 O O . CYS A 1 95 ? 17.053 -11.195 -23.625 1.00 74.75 95 CYS A O 1
ATOM 732 N N . ARG A 1 96 ? 15.492 -9.597 -23.667 1.00 78.50 96 ARG A N 1
ATOM 733 C CA . ARG A 1 96 ? 14.472 -10.300 -24.454 1.00 78.50 96 ARG A CA 1
ATOM 734 C C . ARG A 1 96 ? 14.141 -11.706 -23.933 1.00 78.50 96 ARG A C 1
ATOM 736 O O . ARG A 1 96 ? 13.782 -12.576 -24.710 1.00 78.50 96 ARG A O 1
ATOM 743 N N . GLY A 1 97 ? 14.247 -11.925 -22.620 1.00 75.88 97 GLY A N 1
ATOM 744 C CA . GLY A 1 97 ? 14.000 -13.234 -22.001 1.00 75.88 97 GLY A CA 1
ATOM 745 C C . GLY A 1 97 ? 15.246 -14.093 -21.785 1.00 75.88 97 GLY A C 1
ATOM 746 O O . GLY A 1 97 ? 15.196 -15.026 -20.989 1.00 75.88 97 GLY A O 1
ATOM 747 N N . GLU A 1 98 ? 16.387 -13.732 -22.375 1.00 81.75 98 GLU A N 1
ATOM 748 C CA . GLU A 1 98 ? 17.624 -14.534 -22.378 1.00 81.75 98 GLU A CA 1
ATOM 749 C C . GLU A 1 98 ? 18.370 -14.551 -21.036 1.00 81.75 98 GLU A C 1
ATOM 751 O O . GLU A 1 98 ? 19.418 -15.184 -20.902 1.00 81.75 98 GLU A O 1
ATOM 756 N N . ARG A 1 99 ? 17.864 -13.825 -20.025 1.00 76.56 99 ARG A N 1
ATOM 757 C CA . ARG A 1 99 ? 18.434 -13.682 -18.663 1.00 76.56 99 ARG A CA 1
ATOM 758 C C . ARG A 1 99 ? 19.785 -12.964 -18.607 1.00 76.56 99 ARG A C 1
ATOM 760 O O . ARG A 1 99 ? 20.138 -12.403 -17.573 1.00 76.56 99 ARG A O 1
ATOM 767 N N . HIS A 1 100 ? 20.468 -12.869 -19.733 1.00 79.12 100 HIS A N 1
ATOM 768 C CA . HIS A 1 100 ? 21.761 -12.245 -19.927 1.00 79.12 100 HIS A CA 1
ATOM 769 C C . HIS A 1 100 ? 21.597 -10.983 -20.768 1.00 79.12 100 HIS A C 1
ATOM 771 O O . HIS A 1 100 ? 20.878 -10.967 -21.764 1.00 79.12 100 HIS A O 1
ATOM 777 N N . GLY A 1 101 ? 22.189 -9.879 -20.317 1.00 67.94 101 GLY A N 1
ATOM 778 C CA . GLY A 1 101 ? 22.086 -8.611 -21.034 1.00 67.94 101 GLY A CA 1
ATOM 779 C C . GLY A 1 101 ? 23.142 -8.520 -22.137 1.00 67.94 101 GLY A C 1
ATOM 780 O O . GLY A 1 101 ? 24.275 -8.955 -21.904 1.00 67.94 101 GLY A O 1
ATOM 781 N N . PRO A 1 102 ? 22.830 -7.904 -23.289 1.00 71.88 102 PRO A N 1
ATOM 782 C CA . PRO A 1 102 ? 23.879 -7.446 -24.178 1.00 71.88 102 PRO A CA 1
ATOM 783 C C . PRO A 1 102 ? 24.748 -6.436 -23.422 1.00 71.88 102 PRO A C 1
ATOM 785 O O . PRO A 1 102 ? 24.251 -5.552 -22.714 1.00 71.88 102 PRO A O 1
ATOM 788 N N . ILE A 1 103 ? 26.063 -6.603 -23.514 1.00 75.75 103 ILE A N 1
ATOM 789 C CA . ILE A 1 103 ? 27.032 -5.635 -23.011 1.00 75.75 103 ILE A CA 1
ATOM 790 C C . ILE A 1 103 ? 27.711 -4.973 -24.200 1.00 75.75 103 ILE A C 1
ATOM 792 O O . ILE A 1 103 ? 28.007 -5.619 -25.204 1.00 75.75 103 ILE A O 1
ATOM 796 N N . LYS A 1 104 ? 28.015 -3.680 -24.070 1.00 82.81 104 LYS A N 1
ATOM 797 C CA . LYS A 1 104 ? 28.771 -2.961 -25.098 1.00 82.81 104 LYS A CA 1
ATOM 798 C C . LYS A 1 104 ? 30.075 -3.696 -25.387 1.00 82.81 104 LYS A C 1
ATOM 800 O O . LYS A 1 104 ? 30.876 -3.943 -24.476 1.00 82.81 104 LYS A O 1
ATOM 805 N N . CYS A 1 105 ? 30.309 -3.998 -26.660 1.00 81.50 105 CYS A N 1
ATOM 806 C CA . CYS A 1 105 ? 31.559 -4.582 -27.107 1.00 81.50 105 CYS A CA 1
ATOM 807 C C . CYS A 1 105 ? 32.691 -3.619 -26.748 1.00 81.50 105 CYS A C 1
ATOM 809 O O . CYS A 1 105 ? 32.744 -2.486 -27.226 1.00 81.50 105 CYS A O 1
ATOM 811 N N . ARG A 1 106 ? 33.609 -4.057 -25.881 1.00 84.81 106 ARG A N 1
ATOM 812 C CA . ARG A 1 106 ? 34.706 -3.205 -25.388 1.00 84.81 106 ARG A CA 1
ATOM 813 C C . ARG A 1 106 ? 35.665 -2.785 -26.500 1.00 84.81 106 ARG A C 1
ATOM 815 O O . ARG A 1 106 ? 36.293 -1.737 -26.390 1.00 84.81 106 ARG A O 1
ATOM 822 N N . ARG A 1 107 ? 35.753 -3.584 -27.567 1.00 84.06 107 ARG A N 1
ATOM 823 C CA . ARG A 1 107 ? 36.667 -3.366 -28.691 1.00 84.06 107 ARG A CA 1
ATOM 824 C C . ARG A 1 107 ? 36.232 -2.202 -29.582 1.00 84.06 107 ARG A C 1
ATOM 826 O O . ARG A 1 107 ? 37.066 -1.374 -29.918 1.00 84.06 107 ARG A O 1
ATOM 833 N N . CYS A 1 108 ? 34.944 -2.106 -29.911 1.00 87.62 108 CYS A N 1
ATOM 834 C CA . CYS A 1 108 ? 34.376 -0.982 -30.670 1.00 87.62 108 CYS A CA 1
ATOM 835 C C . CYS A 1 108 ? 33.635 0.038 -29.789 1.00 87.62 108 CYS A C 1
ATOM 837 O O . CYS A 1 108 ? 33.005 0.957 -30.300 1.00 87.62 108 CYS A O 1
ATOM 839 N N . ARG A 1 109 ? 33.643 -0.151 -28.462 1.00 85.88 109 ARG A N 1
ATOM 840 C CA . ARG A 1 109 ? 32.931 0.669 -27.462 1.00 85.88 109 ARG A CA 1
ATOM 841 C C . ARG A 1 109 ? 31.434 0.857 -27.748 1.00 85.88 109 ARG A C 1
ATOM 843 O O . ARG A 1 109 ? 30.868 1.892 -27.408 1.00 85.88 109 ARG A O 1
ATOM 850 N N . GLY A 1 110 ? 30.785 -0.143 -28.343 1.00 85.19 110 GLY A N 1
ATOM 851 C CA . GLY A 1 110 ? 29.377 -0.045 -28.748 1.00 85.19 110 GLY A CA 1
ATOM 852 C C . GLY A 1 110 ? 29.138 0.414 -30.188 1.00 85.19 110 GLY A C 1
ATOM 853 O O . GLY A 1 110 ? 28.001 0.392 -30.627 1.00 85.19 110 GLY A O 1
ATOM 854 N N . GLY A 1 111 ? 30.173 0.821 -30.931 1.00 87.81 111 GLY A N 1
ATOM 855 C CA . GLY A 1 111 ? 30.004 1.416 -32.263 1.00 87.81 111 GLY A CA 1
ATOM 856 C C . GLY A 1 111 ? 29.874 0.441 -33.438 1.00 87.81 111 GLY A C 1
ATOM 857 O O . GLY A 1 111 ? 29.737 0.894 -34.564 1.00 87.81 111 GLY A O 1
ATOM 858 N N . GLY A 1 112 ? 29.998 -0.873 -33.228 1.00 87.56 112 GLY A N 1
ATOM 859 C CA . GLY A 1 112 ? 29.946 -1.883 -34.300 1.00 87.56 112 GLY A CA 1
ATOM 860 C C . GLY A 1 112 ? 31.160 -1.911 -35.242 1.00 87.56 112 GLY A C 1
ATOM 861 O O . GLY A 1 112 ? 31.423 -2.927 -35.878 1.00 87.56 112 GLY A O 1
ATOM 862 N N . SER A 1 113 ? 31.972 -0.853 -35.276 1.00 89.81 113 SER A N 1
ATOM 863 C CA . SER A 1 113 ? 33.157 -0.742 -36.131 1.00 89.81 113 SER A CA 1
ATOM 864 C C . SER A 1 113 ? 34.431 -0.388 -35.363 1.00 89.81 113 SER A C 1
ATOM 866 O O . SER A 1 113 ? 34.402 0.225 -34.296 1.00 89.81 113 SER A O 1
ATOM 868 N N . THR A 1 114 ? 35.575 -0.769 -35.923 1.00 89.38 114 THR A N 1
ATOM 869 C CA . THR A 1 114 ? 36.912 -0.352 -35.479 1.00 89.38 114 THR A CA 1
ATOM 870 C C . THR A 1 114 ? 37.732 0.113 -36.670 1.00 89.38 114 THR A C 1
ATOM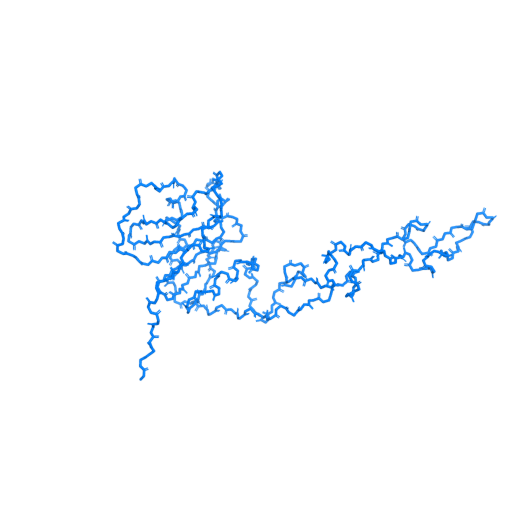 872 O O . THR A 1 114 ? 37.609 -0.462 -37.752 1.00 89.38 114 THR A O 1
ATOM 875 N N . ASP A 1 115 ? 38.609 1.088 -36.469 1.00 90.69 115 ASP A N 1
ATOM 876 C CA . ASP A 1 115 ? 39.464 1.586 -37.545 1.00 90.69 115 ASP A CA 1
ATOM 877 C C . ASP A 1 115 ? 40.542 0.565 -37.915 1.00 90.69 115 ASP A C 1
ATOM 879 O O . ASP A 1 115 ? 41.142 -0.096 -37.059 1.00 90.69 115 ASP A O 1
ATOM 883 N N . CYS A 1 116 ? 40.797 0.419 -39.214 1.00 82.94 116 CYS A N 1
ATOM 884 C CA . CYS A 1 116 ? 41.899 -0.395 -39.692 1.00 82.94 116 CYS A CA 1
ATOM 885 C C . CYS A 1 116 ? 43.230 0.260 -39.288 1.00 82.94 116 CYS A C 1
ATOM 887 O O . CYS A 1 116 ? 43.502 1.376 -39.730 1.00 82.94 116 CYS A O 1
ATOM 889 N N . PRO A 1 117 ? 44.115 -0.428 -38.546 1.00 79.19 117 PRO A N 1
ATOM 890 C CA . PRO A 1 117 ? 45.377 0.163 -38.097 1.00 79.19 117 PRO A CA 1
ATOM 891 C C . PRO A 1 117 ? 46.334 0.504 -39.249 1.00 79.19 117 PRO A C 1
ATOM 893 O O . PRO A 1 117 ? 47.277 1.260 -39.056 1.00 79.19 117 PRO A O 1
ATOM 896 N N . THR A 1 118 ? 46.106 -0.050 -40.444 1.00 85.25 118 THR A N 1
ATOM 897 C CA . THR A 1 118 ? 46.972 0.141 -41.615 1.00 85.25 118 THR A CA 1
ATOM 898 C C . THR A 1 118 ? 46.490 1.253 -42.545 1.00 85.25 118 THR A C 1
ATOM 900 O O . THR A 1 118 ? 47.315 1.966 -43.102 1.00 85.25 118 THR A O 1
ATOM 903 N N . CYS A 1 119 ? 45.177 1.408 -42.743 1.00 89.69 119 CYS A N 1
ATOM 904 C CA . CYS A 1 119 ? 44.628 2.389 -43.690 1.00 89.69 119 CYS A CA 1
ATOM 905 C C . CYS A 1 119 ? 43.643 3.391 -43.074 1.00 89.69 119 CYS A C 1
ATOM 907 O O . CYS A 1 119 ? 43.114 4.229 -43.796 1.00 89.69 119 CYS A O 1
ATOM 909 N N . GLY A 1 120 ? 43.351 3.294 -41.775 1.00 86.00 120 GLY A N 1
ATOM 910 C CA . GLY A 1 120 ? 42.425 4.181 -41.062 1.00 86.00 120 GLY A CA 1
ATOM 911 C C . GLY A 1 120 ? 40.948 4.025 -41.439 1.00 86.00 120 GLY A C 1
ATOM 912 O O . GLY A 1 120 ? 40.098 4.623 -40.794 1.00 86.00 120 GLY A O 1
ATOM 913 N N . ALA A 1 121 ? 40.614 3.223 -42.454 1.00 86.94 121 ALA A N 1
ATOM 914 C CA . ALA A 1 121 ? 39.230 3.017 -42.869 1.00 86.94 121 ALA A CA 1
ATOM 915 C C . ALA A 1 121 ? 38.439 2.214 -41.816 1.00 86.94 121 ALA A C 1
ATOM 917 O O . ALA A 1 121 ? 38.987 1.251 -41.259 1.00 86.94 121 ALA A O 1
ATOM 918 N N . PRO A 1 122 ? 37.154 2.540 -41.579 1.00 87.56 122 PRO A N 1
ATOM 919 C CA . PRO A 1 122 ? 36.314 1.793 -40.655 1.00 87.56 122 PRO A CA 1
ATOM 920 C C . PRO A 1 122 ? 36.110 0.366 -41.169 1.00 87.56 122 PRO A C 1
ATOM 922 O O . PRO A 1 122 ? 35.840 0.135 -42.350 1.00 87.56 122 PRO A O 1
ATOM 925 N N . ARG A 1 123 ? 36.239 -0.609 -40.273 1.00 90.12 123 ARG A N 1
ATOM 926 C CA . ARG A 1 123 ? 35.942 -2.019 -40.542 1.00 90.12 123 ARG A CA 1
ATOM 927 C C . ARG A 1 123 ? 34.971 -2.552 -39.505 1.00 90.12 123 ARG A C 1
ATOM 929 O O . ARG A 1 123 ? 34.985 -2.116 -38.355 1.00 90.12 123 ARG A O 1
ATOM 936 N N . VAL A 1 124 ? 34.159 -3.522 -39.917 1.00 90.62 124 VAL A N 1
ATOM 937 C CA . VAL A 1 124 ? 33.257 -4.259 -39.025 1.00 90.62 124 VAL A CA 1
ATOM 938 C C . VAL A 1 124 ? 34.065 -4.838 -37.865 1.00 90.62 124 VAL A C 1
ATOM 940 O O . VAL A 1 124 ? 35.140 -5.409 -38.068 1.00 90.62 124 VAL A O 1
ATOM 943 N N . CYS A 1 125 ? 33.587 -4.638 -36.638 1.00 87.88 125 CYS A N 1
ATOM 944 C CA . CYS A 1 125 ? 34.275 -5.130 -35.458 1.00 87.88 125 CYS A CA 1
ATOM 945 C C . CYS A 1 125 ? 34.178 -6.664 -35.411 1.00 87.88 125 CYS A C 1
ATOM 947 O O . CYS A 1 125 ? 33.075 -7.180 -35.269 1.00 87.88 125 CYS A O 1
ATOM 949 N N . PRO A 1 126 ? 35.300 -7.404 -35.428 1.00 84.81 126 PRO A N 1
ATOM 950 C CA . PRO A 1 126 ? 35.289 -8.870 -35.517 1.00 84.81 126 PRO A CA 1
ATOM 951 C C . PRO A 1 126 ? 34.935 -9.574 -34.195 1.00 84.81 126 PRO A C 1
ATOM 953 O O . PRO A 1 126 ? 35.070 -10.782 -34.086 1.00 84.81 126 PRO A O 1
ATOM 956 N N . VAL A 1 127 ? 34.614 -8.817 -33.139 1.00 81.50 127 VAL A N 1
ATOM 957 C CA . VAL A 1 127 ? 34.258 -9.363 -31.814 1.00 81.50 127 VAL A CA 1
ATOM 958 C C . VAL A 1 127 ? 32.750 -9.329 -31.580 1.00 81.50 127 VAL A C 1
ATOM 960 O O . VAL A 1 127 ? 32.242 -10.117 -30.797 1.00 81.50 127 VAL A O 1
ATOM 963 N N . CYS A 1 128 ? 32.046 -8.409 -32.235 1.00 83.94 128 CYS A N 1
ATOM 964 C CA . CYS A 1 128 ? 30.589 -8.303 -32.177 1.00 83.94 128 CYS A CA 1
ATOM 965 C C . CYS A 1 128 ? 29.950 -8.385 -33.566 1.00 83.94 128 CYS A C 1
ATOM 967 O O . CYS A 1 128 ? 28.798 -8.006 -33.710 1.00 83.94 128 CYS A O 1
ATOM 969 N N . ASP A 1 129 ? 30.718 -8.774 -34.586 1.00 87.19 129 ASP A N 1
ATOM 970 C CA . ASP A 1 129 ? 30.298 -8.897 -35.987 1.00 87.19 129 ASP A CA 1
ATOM 971 C C . ASP A 1 129 ? 29.485 -7.712 -36.539 1.00 87.19 129 ASP A C 1
ATOM 973 O O . ASP A 1 129 ? 28.667 -7.861 -37.438 1.00 87.19 129 ASP A O 1
ATOM 977 N N . GLY A 1 130 ? 29.744 -6.501 -36.034 1.00 85.50 130 GLY A N 1
ATOM 978 C CA . GLY A 1 130 ? 29.046 -5.281 -36.458 1.00 85.50 130 GLY A CA 1
ATOM 979 C C . GLY A 1 130 ? 27.916 -4.818 -35.543 1.00 85.50 130 GLY A C 1
ATOM 980 O O . GLY A 1 130 ? 27.540 -3.653 -35.616 1.00 85.50 130 GLY A O 1
ATOM 981 N N . GLU A 1 131 ? 27.449 -5.657 -34.621 1.00 85.19 131 GLU A N 1
ATOM 982 C CA . GLU A 1 131 ? 26.300 -5.367 -33.746 1.00 85.19 131 GLU A CA 1
ATOM 983 C C . GLU A 1 131 ? 26.620 -4.340 -32.649 1.00 85.19 131 GLU A C 1
ATOM 985 O O . GLU A 1 131 ? 25.739 -3.749 -32.034 1.00 85.19 131 GLU A O 1
ATOM 990 N N . GLY A 1 132 ? 27.905 -4.129 -32.347 1.00 83.06 132 GLY A N 1
ATOM 991 C CA . GLY A 1 132 ? 28.339 -3.215 -31.283 1.00 83.06 132 GLY A CA 1
ATOM 992 C C . GLY A 1 132 ? 28.163 -3.767 -29.864 1.00 83.06 132 GLY A C 1
ATOM 993 O O . GLY A 1 132 ? 28.773 -3.247 -28.927 1.00 83.06 132 GLY A O 1
ATOM 994 N N . GLU A 1 133 ? 27.444 -4.869 -29.696 1.00 85.00 133 GLU A N 1
ATOM 995 C CA . GLU A 1 133 ? 27.176 -5.524 -28.418 1.00 85.00 133 GLU A CA 1
ATOM 996 C C . GLU A 1 133 ? 27.586 -7.001 -28.461 1.00 85.00 133 GLU A C 1
ATOM 998 O O . GLU A 1 133 ? 27.669 -7.607 -29.524 1.00 85.00 133 GLU A O 1
ATOM 1003 N N . ILE A 1 134 ? 27.906 -7.571 -27.300 1.00 79.88 134 ILE A N 1
ATOM 1004 C CA . ILE A 1 134 ? 28.164 -9.006 -27.132 1.00 79.88 134 ILE A CA 1
ATOM 1005 C C . ILE A 1 134 ? 27.292 -9.539 -26.001 1.00 79.88 134 ILE A C 1
ATOM 1007 O O . ILE A 1 134 ? 27.040 -8.837 -25.017 1.00 79.88 134 ILE A O 1
ATOM 1011 N N . THR A 1 135 ? 26.847 -10.784 -26.113 1.00 71.25 135 THR A N 1
ATOM 1012 C CA . THR A 1 135 ? 26.112 -11.456 -25.040 1.00 71.25 135 THR A CA 1
ATOM 1013 C C . THR A 1 135 ? 27.071 -11.737 -23.885 1.00 71.25 135 THR A C 1
ATOM 1015 O O . THR A 1 135 ? 28.141 -12.309 -24.081 1.00 71.25 135 THR A O 1
ATOM 1018 N N . SER A 1 136 ? 26.737 -11.276 -22.680 1.00 70.25 136 SER A N 1
ATOM 1019 C CA . SER A 1 136 ? 27.560 -11.508 -21.491 1.00 70.25 136 SER A CA 1
ATOM 1020 C C . SER A 1 136 ? 27.059 -12.707 -20.700 1.00 70.25 136 SER A C 1
ATOM 1022 O O . SER A 1 136 ? 25.869 -12.785 -20.451 1.00 70.25 136 SER A O 1
ATOM 1024 N N . ASP A 1 137 ? 27.951 -13.512 -20.123 1.00 72.00 137 ASP A N 1
ATOM 1025 C CA . ASP A 1 137 ? 27.569 -14.505 -19.095 1.00 72.00 137 ASP A CA 1
ATOM 1026 C C . ASP A 1 137 ? 27.089 -13.864 -17.776 1.00 72.00 137 ASP A C 1
ATOM 1028 O O . ASP A 1 137 ? 26.764 -14.546 -16.806 1.00 72.00 137 ASP A O 1
ATOM 1032 N N . ARG A 1 138 ? 27.078 -12.526 -17.688 1.00 71.69 138 ARG A N 1
ATOM 1033 C CA . ARG A 1 138 ? 26.584 -11.810 -16.514 1.00 71.69 138 ARG A CA 1
ATOM 1034 C C . ARG A 1 138 ? 25.061 -11.682 -16.562 1.00 71.69 138 ARG A C 1
ATOM 1036 O O . ARG A 1 138 ? 24.516 -11.328 -17.613 1.00 71.69 138 ARG A O 1
ATOM 1043 N N . PRO A 1 139 ? 24.378 -11.854 -15.416 1.00 73.25 139 PRO A N 1
ATOM 1044 C CA . PRO A 1 139 ? 22.944 -11.623 -15.323 1.00 73.25 139 PRO A CA 1
ATOM 1045 C C . PRO A 1 139 ? 22.578 -10.231 -15.839 1.00 73.25 139 PRO A C 1
ATOM 1047 O O . PRO A 1 139 ? 23.262 -9.244 -15.549 1.00 73.25 139 PRO A O 1
ATOM 1050 N N . CYS A 1 140 ? 21.490 -10.144 -16.603 1.00 74.56 140 CYS A N 1
ATOM 1051 C CA . CYS A 1 140 ? 20.992 -8.885 -17.139 1.00 74.56 140 CYS A CA 1
ATOM 1052 C C . CYS A 1 140 ? 20.805 -7.872 -15.999 1.00 74.56 140 CYS A C 1
ATOM 1054 O O . CYS A 1 140 ? 20.109 -8.172 -15.032 1.00 74.56 140 CYS A O 1
ATOM 1056 N N . PRO A 1 141 ? 21.351 -6.651 -16.091 1.00 72.31 141 PRO A N 1
ATOM 1057 C CA . PRO A 1 141 ? 21.280 -5.689 -14.992 1.00 72.31 141 PRO A CA 1
ATOM 1058 C C . PRO A 1 141 ? 19.858 -5.167 -14.735 1.00 72.31 14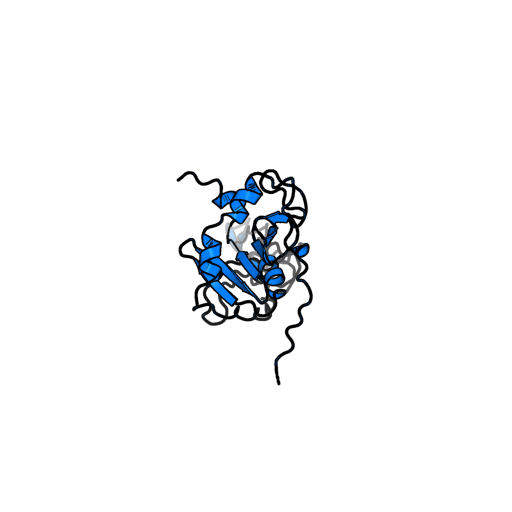1 PRO A C 1
ATOM 1060 O O . PRO A 1 141 ? 19.588 -4.646 -13.655 1.00 72.31 141 PRO A O 1
ATOM 1063 N N . LYS A 1 142 ? 18.949 -5.294 -15.714 1.00 71.75 142 LYS A N 1
ATOM 1064 C CA . LYS A 1 142 ? 17.562 -4.818 -15.613 1.00 71.75 142 LYS A CA 1
ATOM 1065 C C . LYS A 1 142 ? 16.633 -5.830 -14.948 1.00 71.75 142 LYS A C 1
ATOM 1067 O O . LYS A 1 142 ? 15.886 -5.440 -14.063 1.00 71.75 142 LYS A O 1
ATOM 1072 N N . CYS A 1 143 ? 16.724 -7.106 -15.321 1.00 73.31 143 CYS A N 1
ATOM 1073 C CA . CYS A 1 143 ? 15.919 -8.181 -14.727 1.00 73.31 143 CYS A CA 1
ATOM 1074 C C . CYS A 1 143 ? 16.704 -9.084 -13.761 1.00 73.31 143 CYS A C 1
ATOM 1076 O O . CYS A 1 143 ? 16.211 -10.129 -13.371 1.00 73.31 143 CYS A O 1
ATOM 1078 N N . ARG A 1 144 ? 17.967 -8.761 -13.460 1.00 75.62 144 ARG A N 1
ATOM 1079 C CA . ARG A 1 144 ? 18.876 -9.514 -12.571 1.00 75.62 144 ARG A CA 1
ATOM 1080 C C . ARG A 1 144 ? 19.001 -11.022 -12.854 1.00 75.62 144 ARG A C 1
ATOM 1082 O O . ARG A 1 144 ? 19.337 -11.775 -11.952 1.00 75.62 144 ARG A O 1
ATOM 1089 N N . GLY A 1 145 ? 18.808 -11.456 -14.102 1.00 74.88 145 GLY A N 1
ATOM 1090 C CA . GLY A 1 145 ? 18.866 -12.881 -14.475 1.00 74.88 145 GLY A CA 1
ATOM 1091 C C . GLY A 1 145 ? 17.512 -13.585 -14.604 1.00 74.88 145 GLY A C 1
ATOM 1092 O O . GLY A 1 145 ? 17.462 -14.752 -14.992 1.00 74.88 145 GLY A O 1
ATOM 1093 N N . ASP A 1 146 ? 16.404 -12.889 -14.356 1.00 74.31 146 ASP A N 1
ATOM 1094 C CA . ASP A 1 146 ? 15.082 -13.527 -14.370 1.00 74.31 146 ASP A CA 1
ATOM 1095 C C . ASP A 1 146 ? 14.486 -13.674 -15.779 1.00 74.31 146 ASP A C 1
ATOM 1097 O O . ASP A 1 146 ? 13.596 -14.491 -15.998 1.00 74.31 146 ASP A O 1
ATOM 1101 N N . GLY A 1 147 ? 14.980 -12.909 -16.760 1.00 68.69 147 GLY A N 1
ATOM 1102 C CA . GLY A 1 147 ? 14.440 -12.852 -18.128 1.00 68.69 147 GLY A CA 1
ATOM 1103 C C . GLY A 1 147 ? 13.144 -12.039 -18.241 1.00 68.69 147 GLY A C 1
ATOM 1104 O O . GLY A 1 147 ? 12.746 -11.639 -19.334 1.00 68.69 147 GLY A O 1
ATOM 1105 N N . VAL A 1 148 ? 12.521 -11.724 -17.110 1.00 74.12 148 VAL A N 1
ATOM 1106 C CA . VAL A 1 148 ? 11.240 -11.025 -17.006 1.00 74.12 148 VAL A CA 1
ATOM 1107 C C . VAL A 1 148 ? 11.354 -9.879 -16.003 1.00 74.12 148 VAL A C 1
ATOM 1109 O O . VAL A 1 148 ? 12.148 -9.944 -15.068 1.00 74.12 148 VAL A O 1
ATOM 1112 N N . LEU A 1 149 ? 10.601 -8.804 -16.216 1.00 64.50 149 LEU A N 1
ATOM 1113 C CA . LEU A 1 149 ? 10.475 -7.706 -15.261 1.00 64.50 149 LEU A CA 1
ATOM 1114 C C . LEU A 1 149 ? 9.226 -7.942 -14.410 1.00 64.50 149 LEU A C 1
ATOM 1116 O O . LEU A 1 149 ? 8.134 -8.135 -14.945 1.00 64.50 149 LEU A O 1
ATOM 1120 N N . SER A 1 150 ? 9.371 -7.892 -13.086 1.00 56.97 150 SER A N 1
ATOM 1121 C CA . SER A 1 150 ? 8.218 -7.797 -12.183 1.00 56.97 150 SER A CA 1
ATOM 1122 C C . SER A 1 150 ? 7.474 -6.485 -12.452 1.00 56.97 150 SER A C 1
ATOM 1124 O O . SER A 1 150 ? 8.105 -5.505 -12.840 1.00 56.97 150 SER A O 1
ATOM 1126 N N . GLY A 1 151 ? 6.155 -6.428 -12.232 1.00 52.62 151 GLY A N 1
ATOM 1127 C CA . GLY A 1 151 ? 5.309 -5.271 -12.590 1.00 52.62 151 GLY A CA 1
ATOM 1128 C C . GLY A 1 151 ? 5.841 -3.894 -12.166 1.00 52.62 151 GLY A C 1
ATOM 1129 O O . GLY A 1 151 ? 5.692 -2.922 -12.893 1.00 52.62 151 GLY A O 1
ATOM 1130 N N . THR A 1 152 ? 6.568 -3.819 -11.049 1.00 46.94 152 THR A N 1
ATOM 1131 C CA . THR A 1 152 ? 7.229 -2.595 -10.565 1.00 46.94 152 THR A CA 1
ATOM 1132 C C . THR A 1 152 ? 8.476 -2.175 -11.358 1.00 46.94 152 THR A C 1
ATOM 1134 O O . THR A 1 152 ? 8.850 -1.009 -11.327 1.00 46.94 152 THR A O 1
ATOM 1137 N N . GLN A 1 153 ? 9.143 -3.093 -12.062 1.00 41.88 153 GLN A N 1
ATOM 1138 C CA . GLN A 1 153 ? 10.318 -2.824 -12.904 1.00 41.88 153 GLN A CA 1
ATOM 1139 C C . GLN A 1 153 ? 9.969 -2.556 -14.371 1.00 41.88 153 GLN A C 1
ATOM 1141 O O . GLN A 1 153 ? 10.780 -1.968 -15.086 1.00 41.88 153 GLN A O 1
ATOM 1146 N N . ALA A 1 154 ? 8.795 -2.994 -14.828 1.00 42.94 154 ALA A N 1
ATOM 1147 C CA . ALA A 1 154 ? 8.357 -2.821 -16.210 1.00 42.94 154 ALA A CA 1
ATOM 1148 C C . ALA A 1 154 ? 7.847 -1.405 -16.520 1.00 42.94 154 ALA A C 1
ATOM 1150 O O . ALA A 1 154 ? 7.552 -1.121 -17.676 1.00 42.94 154 ALA A O 1
ATOM 1151 N N . GLY A 1 155 ? 7.712 -0.529 -15.514 1.00 41.47 155 GLY A N 1
ATOM 1152 C CA . GLY A 1 155 ? 7.062 0.771 -15.700 1.00 41.47 155 GLY A CA 1
ATOM 1153 C C . GLY A 1 155 ? 5.630 0.641 -16.228 1.00 41.47 155 GLY A C 1
ATOM 1154 O O . GLY A 1 155 ? 5.115 1.597 -16.793 1.00 41.47 155 GLY A O 1
ATOM 1155 N N . LEU A 1 156 ? 5.009 -0.538 -16.077 1.00 39.91 156 LEU A N 1
ATOM 1156 C CA . LEU A 1 156 ? 3.611 -0.762 -16.419 1.00 39.91 156 LEU A CA 1
ATOM 1157 C C . LEU A 1 156 ? 2.759 -0.173 -15.304 1.00 39.91 156 LEU A C 1
ATOM 1159 O O . LEU A 1 156 ? 2.271 -0.862 -14.410 1.00 39.91 156 LEU A O 1
ATOM 1163 N N . THR A 1 157 ? 2.650 1.143 -15.366 1.00 38.25 157 THR A N 1
ATOM 1164 C CA . THR A 1 157 ? 1.512 1.877 -14.859 1.00 38.25 157 THR A CA 1
ATOM 1165 C C . THR A 1 157 ? 0.344 1.559 -15.799 1.00 38.25 157 THR A C 1
ATOM 1167 O O . THR A 1 157 ? 0.495 1.557 -17.019 1.00 38.25 157 THR A O 1
ATOM 1170 N N . SER A 1 158 ? -0.810 1.233 -15.222 1.00 37.28 158 SER A N 1
ATOM 1171 C CA . SER A 1 158 ? -2.092 1.058 -15.920 1.00 37.28 158 SER A CA 1
ATOM 1172 C C . SER A 1 158 ? -2.300 -0.258 -16.687 1.00 37.28 158 SER A C 1
ATOM 1174 O O . SER A 1 158 ? -1.847 -0.456 -17.810 1.00 37.28 158 SER A O 1
ATOM 1176 N N . PHE A 1 159 ? -3.141 -1.115 -16.106 1.00 37.41 159 PHE A N 1
ATOM 1177 C CA . PHE A 1 159 ? -4.033 -1.980 -16.876 1.00 37.41 159 PHE A CA 1
ATOM 1178 C C . PHE A 1 159 ? -5.462 -1.414 -16.772 1.00 37.41 159 PHE A C 1
ATOM 1180 O O . PHE A 1 159 ? -5.896 -1.021 -15.690 1.00 37.41 159 PHE A O 1
ATOM 1187 N N . ASP A 1 160 ? -6.144 -1.344 -17.918 1.00 35.53 160 ASP A N 1
ATOM 1188 C CA . ASP A 1 160 ? -7.580 -1.089 -18.115 1.00 35.53 160 ASP A CA 1
ATOM 1189 C C . ASP A 1 160 ? -8.197 0.130 -17.413 1.00 35.53 160 ASP A C 1
ATOM 1191 O O . ASP A 1 160 ? -9.115 0.004 -16.607 1.00 35.53 160 ASP A O 1
ATOM 1195 N N . GLY A 1 161 ? -7.733 1.340 -17.751 1.00 34.94 161 GLY A N 1
ATOM 1196 C CA . GLY A 1 161 ? -8.447 2.587 -17.425 1.00 34.94 161 GLY A CA 1
ATOM 1197 C C . GLY A 1 161 ? -8.581 2.910 -15.931 1.00 34.94 161 GLY A C 1
ATOM 1198 O O . GLY A 1 161 ? -9.180 3.926 -15.582 1.00 34.94 161 GLY A O 1
ATOM 1199 N N . ALA A 1 162 ? -8.013 2.084 -15.051 1.00 41.31 162 ALA A N 1
ATOM 1200 C CA . ALA A 1 162 ? -7.883 2.379 -13.639 1.00 41.31 162 ALA A CA 1
ATOM 1201 C C . ALA A 1 162 ? -6.728 3.376 -13.439 1.00 41.31 162 ALA A C 1
ATOM 1203 O O . ALA A 1 162 ? -5.660 3.198 -14.043 1.00 41.31 162 ALA A O 1
ATOM 1204 N N . PRO A 1 163 ? -6.914 4.424 -12.614 1.00 44.62 163 PRO A N 1
ATOM 1205 C CA . PRO A 1 163 ? -5.831 5.337 -12.285 1.00 44.62 163 PRO A CA 1
ATOM 1206 C C . PRO A 1 163 ? -4.669 4.544 -11.684 1.00 44.62 163 PRO A C 1
ATOM 1208 O O . PRO A 1 163 ? -4.876 3.606 -10.910 1.00 44.62 163 PRO A O 1
ATOM 1211 N N . ASP A 1 164 ? -3.445 4.900 -12.071 1.00 54.97 164 ASP A N 1
ATOM 1212 C CA . ASP A 1 164 ? -2.255 4.352 -11.438 1.00 54.97 164 ASP A CA 1
ATOM 1213 C C . ASP A 1 164 ? -2.264 4.751 -9.960 1.00 54.97 164 ASP A C 1
ATOM 1215 O O . ASP A 1 164 ? -2.070 5.911 -9.606 1.00 54.97 164 ASP A O 1
ATOM 1219 N N . LEU A 1 165 ? -2.541 3.772 -9.103 1.00 54.56 165 LEU A N 1
ATOM 1220 C CA . LEU A 1 165 ? -2.584 3.960 -7.660 1.00 54.56 165 LEU A CA 1
ATOM 1221 C C . LEU A 1 165 ? -1.187 4.081 -7.054 1.00 54.56 165 LEU A C 1
ATOM 1223 O O . LEU A 1 165 ? -1.092 4.243 -5.846 1.00 54.56 165 LEU A O 1
ATOM 1227 N N . GLY A 1 166 ? -0.108 3.904 -7.830 1.00 58.47 166 GLY A N 1
ATOM 1228 C CA . GLY A 1 166 ? 1.275 3.993 -7.352 1.00 58.47 166 GLY A CA 1
ATOM 1229 C C . GLY A 1 166 ? 1.620 3.045 -6.190 1.00 58.47 166 GLY A C 1
ATOM 1230 O O . GLY A 1 166 ? 2.692 3.148 -5.592 1.00 58.47 166 GLY A O 1
ATOM 1231 N N . LEU A 1 167 ? 0.732 2.096 -5.868 1.00 64.88 167 LEU A N 1
ATOM 1232 C CA . LEU A 1 167 ? 0.928 1.103 -4.823 1.00 64.88 167 LEU A CA 1
ATOM 1233 C C . LEU A 1 167 ? 2.016 0.125 -5.249 1.00 64.88 167 LEU A C 1
ATOM 1235 O O . LEU A 1 167 ? 1.935 -0.545 -6.283 1.00 64.88 167 LEU A O 1
ATOM 1239 N N . ARG A 1 168 ? 3.020 -0.043 -4.395 1.00 69.12 168 ARG A N 1
ATOM 1240 C CA . ARG A 1 168 ? 4.023 -1.092 -4.564 1.00 69.12 168 ARG A CA 1
ATOM 1241 C C . ARG A 1 168 ? 3.337 -2.449 -4.455 1.00 69.12 168 ARG A C 1
ATOM 1243 O O . ARG A 1 168 ? 2.454 -2.651 -3.626 1.00 69.12 168 ARG A O 1
ATOM 1250 N N . HIS A 1 169 ? 3.831 -3.428 -5.209 1.00 67.62 169 HIS A N 1
ATOM 1251 C CA . HIS A 1 169 ? 3.278 -4.787 -5.228 1.00 67.62 169 HIS A CA 1
ATOM 1252 C C . HIS A 1 169 ? 3.034 -5.384 -3.825 1.00 67.62 169 HIS A C 1
ATOM 1254 O O . HIS A 1 169 ? 1.983 -5.960 -3.576 1.00 67.62 169 HIS A O 1
ATOM 1260 N N . LYS A 1 170 ? 3.959 -5.177 -2.875 1.00 67.06 170 LYS A N 1
ATOM 1261 C CA . LYS A 1 170 ? 3.799 -5.640 -1.483 1.00 67.06 170 LYS A CA 1
ATOM 1262 C C . LYS A 1 170 ? 2.631 -4.977 -0.744 1.00 67.06 170 LYS A C 1
ATOM 1264 O O . LYS A 1 170 ? 1.948 -5.653 0.013 1.00 67.06 170 LYS A O 1
ATOM 1269 N N . GLN A 1 171 ? 2.404 -3.680 -0.961 1.00 77.38 171 GLN A N 1
ATOM 1270 C CA . GLN A 1 171 ? 1.279 -2.9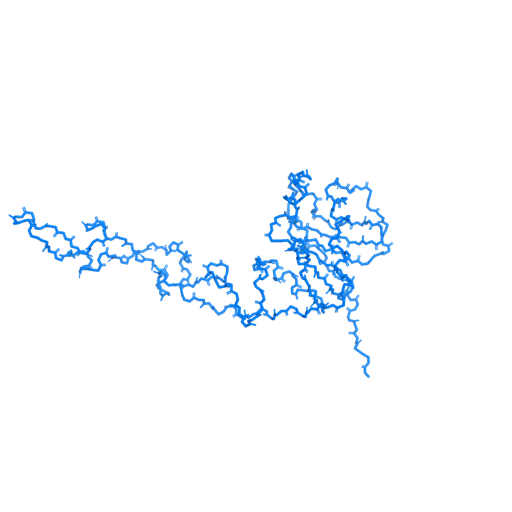59 -0.358 1.00 77.38 171 GLN A CA 1
ATOM 1271 C C . GLN A 1 171 ? -0.040 -3.499 -0.903 1.00 77.38 171 GLN A C 1
ATOM 1273 O O . GLN A 1 171 ? -0.979 -3.740 -0.152 1.00 77.38 171 GLN A O 1
ATOM 1278 N N . ARG A 1 172 ? -0.070 -3.762 -2.211 1.00 78.50 172 ARG A N 1
ATOM 1279 C CA . ARG A 1 172 ? -1.246 -4.309 -2.870 1.00 78.50 172 ARG A CA 1
ATOM 1280 C C . ARG A 1 172 ? -1.597 -5.715 -2.377 1.00 78.50 172 ARG A C 1
ATOM 1282 O O . ARG A 1 172 ? -2.756 -5.964 -2.082 1.00 78.50 172 ARG A O 1
ATOM 1289 N N . LEU A 1 173 ? -0.604 -6.594 -2.233 1.00 79.69 173 LEU A N 1
ATOM 1290 C CA . LEU A 1 173 ? -0.812 -7.939 -1.687 1.00 79.69 173 LEU A CA 1
ATOM 1291 C C . LEU A 1 173 ? -1.388 -7.917 -0.265 1.00 79.69 173 LEU A C 1
ATOM 1293 O O . LEU A 1 173 ? -2.228 -8.751 0.044 1.00 79.69 173 LEU A O 1
ATOM 1297 N N . LEU A 1 174 ? -0.953 -6.978 0.585 1.00 84.25 174 LEU A N 1
ATOM 1298 C CA . LEU A 1 174 ? -1.500 -6.816 1.938 1.00 84.25 174 LEU A CA 1
ATOM 1299 C C . LEU A 1 174 ? -2.943 -6.305 1.914 1.00 84.25 174 LEU A C 1
ATOM 1301 O O . LEU A 1 174 ? -3.786 -6.808 2.641 1.00 84.25 174 LEU A O 1
ATOM 1305 N N . LEU A 1 175 ? -3.246 -5.318 1.072 1.00 85.75 175 LEU A N 1
ATOM 1306 C CA . LEU A 1 175 ? -4.606 -4.795 0.941 1.00 85.75 175 LEU A CA 1
ATOM 1307 C C . LEU A 1 175 ? -5.579 -5.854 0.399 1.00 85.75 175 LEU A C 1
ATOM 1309 O O . LEU A 1 175 ? -6.699 -5.959 0.885 1.00 85.75 175 LEU A O 1
ATOM 1313 N N . ASP A 1 176 ? -5.144 -6.699 -0.533 1.00 84.44 176 ASP A N 1
ATOM 1314 C CA . ASP A 1 176 ? -5.977 -7.771 -1.088 1.00 84.44 176 ASP A CA 1
ATOM 1315 C C . ASP A 1 176 ? -6.368 -8.850 -0.054 1.00 84.44 176 ASP A C 1
ATOM 1317 O O . ASP A 1 176 ? -7.305 -9.609 -0.303 1.00 84.44 176 ASP A O 1
ATOM 1321 N N . THR A 1 177 ? -5.718 -8.916 1.118 1.00 87.38 177 THR A N 1
ATOM 1322 C CA . THR A 1 177 ? -6.164 -9.807 2.206 1.00 87.38 177 THR A CA 1
ATOM 1323 C C . THR A 1 177 ? -7.377 -9.264 2.964 1.00 87.38 177 THR A C 1
ATOM 1325 O O . THR A 1 177 ? -7.898 -9.955 3.838 1.00 87.38 177 THR A O 1
ATOM 1328 N N . LEU A 1 178 ? -7.812 -8.029 2.690 1.00 88.62 178 LEU A N 1
ATOM 1329 C CA . LEU A 1 178 ? -8.891 -7.373 3.422 1.00 88.62 178 LEU A CA 1
ATOM 1330 C C . LEU A 1 178 ? -10.262 -7.683 2.793 1.00 88.62 178 LEU A C 1
ATOM 1332 O O . LEU A 1 178 ? -10.485 -7.426 1.605 1.00 88.62 178 LEU A O 1
ATOM 1336 N N . PRO A 1 179 ? -11.219 -8.212 3.574 1.00 87.94 179 PRO A N 1
ATOM 1337 C CA . PRO A 1 179 ? -12.500 -8.668 3.048 1.00 87.94 179 PRO A CA 1
ATOM 1338 C C . PRO A 1 179 ? -13.365 -7.500 2.568 1.00 87.94 179 PRO A C 1
ATOM 1340 O O . PRO A 1 179 ? -13.640 -6.560 3.308 1.00 87.94 179 PRO A O 1
ATOM 1343 N N . GLY A 1 180 ? -13.845 -7.564 1.324 1.00 85.75 180 GLY A N 1
ATOM 1344 C CA . GLY A 1 180 ? -14.745 -6.543 0.777 1.00 85.75 180 GLY A CA 1
ATOM 1345 C C . GLY A 1 180 ? -14.100 -5.163 0.616 1.00 85.75 180 GLY A C 1
ATOM 1346 O O . GLY A 1 180 ? -14.812 -4.161 0.672 1.00 85.75 180 GLY A O 1
ATOM 1347 N N . LEU A 1 181 ? -12.776 -5.114 0.439 1.00 86.38 181 LEU A N 1
ATOM 1348 C CA . LEU A 1 181 ? -12.022 -3.873 0.314 1.00 86.38 181 LEU A CA 1
ATOM 1349 C C . LEU A 1 181 ? -12.524 -3.004 -0.852 1.00 86.38 181 LEU A C 1
ATOM 1351 O O . LEU A 1 181 ? -12.602 -3.433 -2.008 1.00 86.38 181 LEU A O 1
ATOM 1355 N N . ARG A 1 182 ? -12.826 -1.751 -0.532 1.00 85.25 182 ARG A N 1
ATOM 1356 C CA . ARG A 1 182 ? -13.123 -0.663 -1.459 1.00 85.25 182 ARG A CA 1
ATOM 1357 C C . ARG A 1 182 ? -12.205 0.510 -1.168 1.00 85.25 182 ARG A C 1
ATOM 1359 O O . ARG A 1 182 ? -11.704 0.636 -0.053 1.00 85.25 182 ARG A O 1
ATOM 1366 N N . TRP A 1 183 ? -11.971 1.351 -2.161 1.00 84.62 183 TRP A N 1
ATOM 1367 C CA . TRP A 1 183 ? -11.016 2.446 -2.061 1.00 84.62 183 TRP A CA 1
ATOM 1368 C C . TRP A 1 183 ? -11.522 3.713 -2.744 1.00 84.62 183 TRP A C 1
ATOM 1370 O O . TRP A 1 183 ? -12.419 3.680 -3.589 1.00 84.62 183 TRP A O 1
ATOM 1380 N N . THR A 1 184 ? -10.910 4.824 -2.362 1.00 78.06 184 THR A N 1
ATOM 1381 C CA . THR A 1 184 ? -11.011 6.134 -2.997 1.00 78.06 184 THR A CA 1
ATOM 1382 C C . THR A 1 184 ? -9.666 6.856 -2.874 1.00 78.06 184 THR A C 1
ATOM 1384 O O . THR A 1 184 ? -8.809 6.457 -2.080 1.00 78.06 184 THR A O 1
ATOM 1387 N N . LEU A 1 185 ? -9.470 7.911 -3.658 1.00 72.31 185 LEU A N 1
ATOM 1388 C CA . LEU A 1 185 ? -8.334 8.818 -3.506 1.00 72.31 185 LEU A CA 1
ATOM 1389 C C . LEU A 1 185 ? -8.768 10.022 -2.673 1.00 72.31 185 LEU A C 1
ATOM 1391 O O . LEU A 1 185 ? -9.802 10.629 -2.949 1.00 72.31 185 LEU A O 1
ATOM 1395 N N . SER A 1 186 ? -7.979 10.364 -1.659 1.00 68.75 186 SER A N 1
ATOM 1396 C CA . SER A 1 186 ? -8.123 11.634 -0.955 1.00 68.75 186 SER A CA 1
ATOM 1397 C C . SER A 1 186 ? -7.588 12.783 -1.811 1.00 68.75 186 SER A C 1
ATOM 1399 O O . SER A 1 186 ? -6.783 12.586 -2.725 1.00 68.75 186 SER A O 1
ATOM 1401 N N . GLU A 1 187 ? -7.976 14.010 -1.466 1.00 65.06 187 GLU A N 1
ATOM 1402 C CA . GLU A 1 187 ? -7.430 15.228 -2.083 1.00 65.06 187 GLU A CA 1
ATOM 1403 C C . GLU A 1 187 ? -5.909 15.353 -1.881 1.00 65.06 187 GLU A C 1
ATOM 1405 O O . GLU A 1 187 ? -5.205 15.901 -2.726 1.00 65.06 187 GLU A O 1
ATOM 1410 N N . SER A 1 188 ? -5.389 14.775 -0.792 1.00 62.62 188 SER A N 1
ATOM 1411 C CA . SER A 1 188 ? -3.958 14.676 -0.481 1.00 62.62 188 SER A CA 1
ATOM 1412 C C . SER A 1 188 ? -3.211 13.603 -1.293 1.00 62.62 188 SER A C 1
ATOM 1414 O O . SER A 1 188 ? -2.002 13.450 -1.134 1.00 62.62 188 SER A O 1
ATOM 1416 N N . GLY A 1 189 ? -3.898 12.868 -2.176 1.00 66.31 189 GLY A N 1
ATOM 1417 C CA . GLY A 1 189 ? -3.303 11.809 -2.997 1.00 66.31 189 GLY A CA 1
ATOM 1418 C C . GLY A 1 189 ? -3.051 10.498 -2.245 1.00 66.31 189 GLY A C 1
ATOM 1419 O O . GLY A 1 189 ? -2.369 9.614 -2.765 1.00 66.31 189 GLY A O 1
ATOM 1420 N N . HIS A 1 190 ? -3.596 10.351 -1.034 1.00 75.62 190 HIS A N 1
ATOM 1421 C CA . HIS A 1 190 ? -3.590 9.095 -0.291 1.00 75.62 190 HIS A CA 1
ATOM 1422 C C . HIS A 1 190 ? -4.729 8.192 -0.749 1.00 75.62 190 HIS A C 1
ATOM 1424 O O . HIS A 1 190 ? -5.778 8.645 -1.204 1.00 75.62 190 HIS A O 1
ATOM 1430 N N . ILE A 1 191 ? -4.540 6.888 -0.590 1.00 81.69 191 ILE A N 1
ATOM 1431 C CA . ILE A 1 191 ? -5.574 5.907 -0.900 1.00 81.69 191 ILE A CA 1
ATOM 1432 C C . ILE A 1 191 ? -6.294 5.581 0.399 1.00 81.69 191 ILE A C 1
ATOM 1434 O O . ILE A 1 191 ? -5.758 4.882 1.259 1.00 81.69 191 ILE A O 1
ATOM 1438 N N . ALA A 1 192 ? -7.513 6.091 0.529 1.00 85.06 192 ALA A N 1
ATOM 1439 C CA . ALA A 1 192 ? -8.405 5.776 1.631 1.00 85.06 192 ALA A CA 1
ATOM 1440 C C . ALA A 1 192 ? -9.212 4.526 1.274 1.00 85.06 192 ALA A C 1
ATOM 1442 O O . ALA A 1 192 ? -9.823 4.444 0.209 1.00 85.06 192 ALA A O 1
ATOM 1443 N N . CYS A 1 193 ? -9.207 3.540 2.159 1.00 87.75 193 CYS A N 1
ATOM 1444 C CA . CYS A 1 193 ? -9.825 2.245 1.945 1.00 87.75 193 CYS A CA 1
ATOM 1445 C C . CYS A 1 193 ? -10.804 1.899 3.066 1.00 87.75 193 CYS A C 1
ATOM 1447 O O . CYS A 1 193 ? -10.562 2.171 4.243 1.00 87.75 193 CYS A O 1
ATOM 1449 N N . ARG A 1 194 ? -11.869 1.188 2.709 1.00 89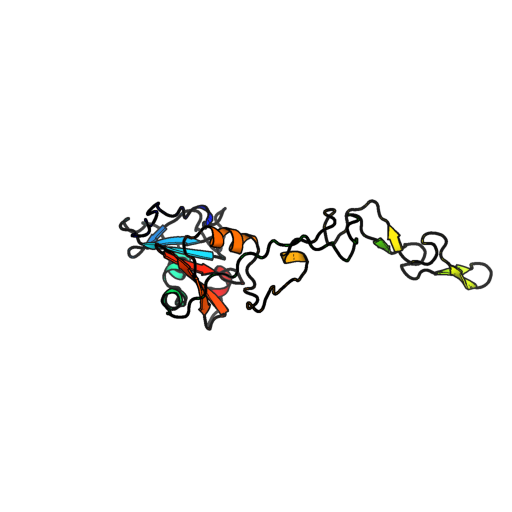.81 194 ARG A N 1
ATOM 1450 C CA . ARG A 1 194 ? -12.828 0.586 3.636 1.00 89.81 194 ARG A CA 1
ATOM 1451 C C . ARG A 1 194 ? -12.958 -0.893 3.341 1.00 89.81 194 ARG A C 1
ATOM 1453 O O . ARG A 1 194 ? -13.017 -1.291 2.185 1.00 89.81 194 ARG A O 1
ATOM 1460 N N . PHE A 1 195 ? -13.059 -1.703 4.376 1.00 90.81 195 PHE A N 1
ATOM 1461 C CA . PHE A 1 195 ? -13.294 -3.137 4.258 1.00 90.81 195 PHE A CA 1
ATOM 1462 C C . PHE A 1 195 ? -14.288 -3.587 5.328 1.00 90.81 195 PHE A C 1
ATOM 1464 O O . PHE A 1 195 ? -14.712 -2.802 6.182 1.00 90.81 195 PHE A O 1
ATOM 1471 N N . ALA A 1 196 ? -14.703 -4.849 5.276 1.00 88.12 196 ALA A N 1
ATOM 1472 C CA . ALA A 1 196 ? -15.575 -5.418 6.291 1.00 88.12 196 ALA A CA 1
ATOM 1473 C C . ALA A 1 196 ? -14.844 -5.436 7.644 1.00 88.12 196 ALA A C 1
ATOM 1475 O O . ALA A 1 196 ? -13.860 -6.144 7.815 1.00 88.12 196 ALA A O 1
ATOM 1476 N N . GLY A 1 197 ? -15.312 -4.616 8.589 1.00 86.31 197 GLY A N 1
ATOM 1477 C CA . GLY A 1 197 ? -14.751 -4.523 9.941 1.00 86.31 197 GLY A CA 1
ATOM 1478 C C . GLY A 1 197 ? -13.746 -3.388 10.170 1.00 86.31 197 GLY A C 1
ATOM 1479 O O . GLY A 1 197 ? -13.340 -3.178 11.314 1.00 86.31 197 GLY A O 1
ATOM 1480 N N . GLY A 1 198 ? -13.373 -2.608 9.145 1.00 91.44 198 GLY A N 1
ATOM 1481 C CA . GLY A 1 198 ? -12.390 -1.544 9.350 1.00 91.44 198 GLY A CA 1
ATOM 1482 C C . GLY A 1 198 ? -12.083 -0.634 8.165 1.00 91.44 198 GLY A C 1
ATOM 1483 O O . GLY A 1 198 ? -12.798 -0.577 7.161 1.00 91.44 198 GLY A O 1
ATOM 1484 N N . GLN A 1 199 ? -11.013 0.136 8.342 1.00 92.94 199 GLN A N 1
ATOM 1485 C CA . GLN A 1 199 ? -10.536 1.168 7.427 1.00 92.94 199 GLN A CA 1
ATOM 1486 C C . GLN A 1 199 ? -9.018 1.053 7.267 1.00 92.94 199 GLN A C 1
ATOM 1488 O O . GLN A 1 199 ? -8.320 0.642 8.195 1.00 92.94 199 GLN A O 1
ATOM 1493 N N . ALA A 1 200 ? -8.491 1.420 6.102 1.00 90.94 200 ALA A N 1
ATOM 1494 C CA . ALA A 1 200 ? -7.053 1.504 5.869 1.00 90.94 200 ALA A CA 1
ATOM 1495 C C . ALA A 1 200 ? -6.702 2.748 5.053 1.00 90.94 200 ALA A C 1
ATOM 1497 O O . ALA A 1 200 ? -7.481 3.191 4.221 1.00 90.94 200 ALA A O 1
ATOM 1498 N N . ILE A 1 201 ? -5.511 3.285 5.268 1.00 88.00 201 ILE A N 1
ATOM 1499 C CA . ILE A 1 201 ? -4.920 4.358 4.477 1.00 88.00 201 ILE A CA 1
ATOM 1500 C C . ILE A 1 201 ? -3.606 3.827 3.923 1.00 88.00 201 ILE A C 1
ATOM 1502 O O . ILE A 1 201 ? -2.777 3.312 4.675 1.00 88.00 201 ILE A O 1
ATOM 1506 N N . ALA A 1 202 ? -3.398 3.958 2.619 1.00 83.62 202 ALA A N 1
ATOM 1507 C CA . ALA A 1 202 ? -2.128 3.654 1.980 1.00 83.62 202 ALA A CA 1
ATOM 1508 C C . ALA A 1 202 ? -1.538 4.920 1.355 1.00 83.62 202 ALA A C 1
ATOM 1510 O O . ALA A 1 202 ? -2.210 5.637 0.612 1.00 83.62 202 ALA A O 1
ATOM 1511 N N . ALA A 1 203 ? -0.270 5.177 1.660 1.00 72.19 203 ALA A N 1
ATOM 1512 C CA . ALA A 1 203 ? 0.478 6.303 1.132 1.00 72.19 203 ALA A CA 1
ATOM 1513 C C . ALA A 1 203 ? 1.489 5.851 0.066 1.00 72.19 203 ALA A C 1
ATOM 1515 O O . ALA A 1 203 ? 2.076 4.762 0.133 1.00 72.19 203 ALA A O 1
ATOM 1516 N N . LEU A 1 204 ? 1.673 6.714 -0.936 1.00 55.78 204 LEU A N 1
ATOM 1517 C CA . LEU A 1 204 ? 2.639 6.543 -2.027 1.00 55.78 204 LEU A CA 1
ATOM 1518 C C . LEU A 1 204 ? 4.085 6.687 -1.521 1.00 55.78 204 LEU A C 1
ATOM 1520 O O . LEU A 1 204 ? 4.983 5.926 -1.900 1.00 55.78 204 LEU A O 1
ATOM 1524 N N . GLU A 1 205 ? 4.283 7.623 -0.595 1.00 57.41 205 GLU A N 1
ATOM 1525 C CA . GLU A 1 205 ? 5.509 7.827 0.174 1.00 57.41 205 GLU A CA 1
ATOM 1526 C C . GLU A 1 205 ? 5.306 7.340 1.616 1.00 57.41 205 GLU A C 1
ATOM 1528 O O . GLU A 1 205 ? 4.186 7.042 2.026 1.00 57.41 205 GLU A O 1
ATOM 1533 N N . SER A 1 206 ? 6.383 7.178 2.390 1.00 54.38 206 SER A N 1
ATOM 1534 C CA . SER A 1 206 ? 6.240 6.761 3.789 1.00 54.38 206 SER A CA 1
ATOM 1535 C C . SER A 1 206 ? 5.329 7.744 4.535 1.00 54.38 206 SER A C 1
ATOM 1537 O O . SER A 1 206 ? 5.581 8.942 4.503 1.00 54.38 206 SER A O 1
ATOM 1539 N N . ILE A 1 207 ? 4.331 7.241 5.261 1.00 55.91 207 ILE A N 1
ATOM 1540 C CA . ILE A 1 207 ? 3.459 8.002 6.171 1.00 55.91 207 ILE A CA 1
ATOM 1541 C C . ILE A 1 207 ? 4.315 8.861 7.115 1.00 55.91 207 ILE A C 1
ATOM 1543 O O . ILE A 1 207 ? 4.009 10.024 7.336 1.00 55.91 207 ILE A O 1
ATOM 1547 N N . GLY A 1 208 ? 5.464 8.345 7.568 1.00 48.50 208 GLY A N 1
ATOM 1548 C CA . GLY A 1 208 ? 6.420 9.109 8.380 1.00 48.50 208 GLY A CA 1
ATOM 1549 C C . GLY A 1 208 ? 7.044 10.338 7.697 1.00 48.50 208 GLY A C 1
ATOM 1550 O O . GLY A 1 208 ? 7.437 11.256 8.397 1.00 48.50 208 GLY A O 1
ATOM 1551 N N . LEU A 1 209 ? 7.113 10.397 6.359 1.00 44.16 209 LEU A N 1
ATOM 1552 C CA . LEU A 1 209 ? 7.602 11.572 5.613 1.00 44.16 209 LEU A CA 1
ATOM 1553 C C . LEU A 1 209 ? 6.517 12.641 5.413 1.00 44.16 209 LEU A C 1
ATOM 1555 O O . LEU A 1 209 ? 6.841 13.805 5.197 1.00 44.16 209 LEU A O 1
ATOM 1559 N N . ILE A 1 210 ? 5.240 12.256 5.477 1.00 50.09 210 ILE A N 1
ATOM 1560 C CA . ILE A 1 210 ? 4.102 13.185 5.422 1.00 50.09 210 ILE A CA 1
ATOM 1561 C C . ILE A 1 210 ? 3.964 13.927 6.754 1.00 50.09 210 ILE A C 1
ATOM 1563 O O . ILE A 1 210 ? 3.665 15.115 6.766 1.00 50.09 210 ILE A O 1
ATOM 1567 N N . LEU A 1 211 ? 4.268 13.245 7.860 1.00 48.50 211 LEU A N 1
ATOM 1568 C CA . LEU A 1 211 ? 4.230 13.803 9.213 1.00 48.50 211 LEU A CA 1
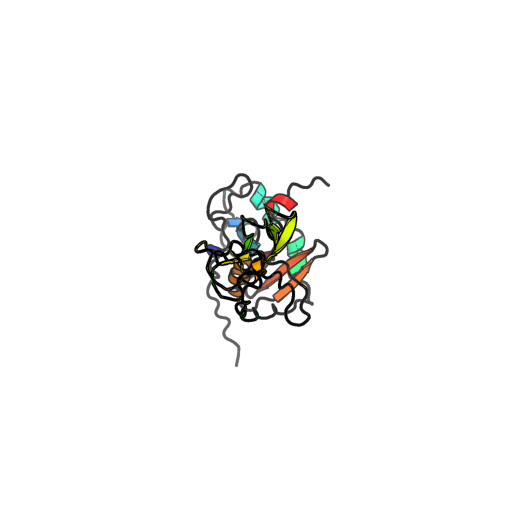ATOM 1569 C C . LEU A 1 211 ? 5.367 14.792 9.526 1.00 48.50 211 LEU A C 1
ATOM 1571 O O . LEU A 1 211 ? 5.299 15.476 10.540 1.00 48.50 211 LEU A O 1
ATOM 1575 N N . ASP A 1 212 ? 6.395 14.868 8.677 1.00 44.03 212 ASP A N 1
ATOM 1576 C CA . ASP A 1 212 ? 7.583 15.715 8.877 1.00 44.03 212 ASP A CA 1
ATOM 1577 C C . ASP A 1 212 ? 7.596 16.949 7.950 1.00 44.03 212 ASP A C 1
ATOM 1579 O O . ASP A 1 212 ? 8.591 17.672 7.870 1.00 44.03 212 ASP A O 1
ATOM 1583 N N . ARG A 1 213 ? 6.503 17.204 7.210 1.00 40.06 213 ARG A N 1
ATOM 1584 C CA . ARG A 1 213 ? 6.354 18.452 6.451 1.00 40.06 213 ARG A CA 1
ATOM 1585 C C . ARG A 1 213 ? 5.845 19.550 7.389 1.00 40.06 213 ARG A C 1
ATOM 1587 O O . ARG A 1 213 ? 4.736 19.413 7.897 1.00 40.06 213 ARG A O 1
ATOM 1594 N N . PRO A 1 214 ? 6.619 20.623 7.627 1.00 35.47 214 PRO A N 1
ATOM 1595 C CA . PRO A 1 214 ? 6.076 21.803 8.280 1.00 35.47 214 PRO A CA 1
ATOM 1596 C C . PRO A 1 214 ? 5.014 22.429 7.367 1.00 35.47 214 PRO A C 1
ATOM 1598 O O . PRO A 1 214 ? 5.224 22.495 6.152 1.00 35.47 214 PRO A O 1
ATOM 1601 N N . ASP A 1 215 ? 3.898 22.846 7.968 1.00 45.56 215 ASP A N 1
ATOM 1602 C CA . ASP A 1 215 ? 2.882 23.700 7.336 1.00 45.56 215 ASP A CA 1
ATOM 1603 C C . ASP A 1 215 ? 3.495 24.967 6.705 1.00 45.56 215 ASP A C 1
ATOM 1605 O O . ASP A 1 215 ? 4.440 25.547 7.302 1.00 45.56 215 ASP A O 1
#

Organism: NCBI:txid1070528

Secondary structure (DSSP, 8-state):
-------PPP--GGGS-SS-BTTB--SS-EEETTEEEEE-SSEEEEEE--SPPPS---HHHHHHHT-THHHHTT-S-PEEPPP------EE-TTTTTSSEEEEE-TTTTTSSEEE-TTT--EEE-TTTTTSSEEEEEEEPTTTTTSSEE-TTTTT---STT-------HHHHHHHTTSTT-EEEE-TTS-EEEEETTEEEEE-SS-HHHHTT---